Protein AF-S3XG34-F1 (afdb_monomer_lite)

Structure (mmCIF, N/CA/C/O backbone):
data_AF-S3XG34-F1
#
_entry.id   AF-S3XG34-F1
#
loop_
_atom_site.group_PDB
_atom_site.id
_atom_site.type_symbol
_atom_site.label_atom_id
_atom_site.label_alt_id
_atom_site.label_comp_id
_atom_site.label_asym_id
_atom_site.label_entity_id
_atom_site.label_seq_id
_atom_site.pdbx_PDB_ins_code
_atom_site.Cartn_x
_atom_site.Cartn_y
_atom_site.Cartn_z
_atom_site.occupancy
_atom_site.B_iso_or_equiv
_atom_site.auth_seq_id
_atom_site.auth_comp_id
_atom_site.auth_asym_id
_atom_site.auth_atom_id
_atom_site.pdbx_PDB_model_num
ATOM 1 N N . MET A 1 1 ? -11.529 33.511 74.783 1.00 49.00 1 MET A N 1
ATOM 2 C CA . MET A 1 1 ? -11.690 34.023 73.405 1.00 49.00 1 MET A CA 1
ATOM 3 C C . MET A 1 1 ? -10.309 34.341 72.870 1.00 49.00 1 MET A C 1
ATOM 5 O O . MET A 1 1 ? -9.713 35.307 73.322 1.00 49.00 1 MET A O 1
ATOM 9 N N . SER A 1 2 ? -9.767 33.492 72.000 1.00 54.66 2 SER A N 1
ATOM 10 C CA . SER A 1 2 ? -8.516 33.803 71.301 1.00 54.66 2 SER A CA 1
ATOM 11 C C . SER A 1 2 ? -8.801 34.869 70.235 1.00 54.66 2 SER A C 1
ATOM 13 O O . SER A 1 2 ? -9.833 34.751 69.565 1.00 54.66 2 SER A O 1
ATOM 15 N N . PRO A 1 3 ? -7.962 35.907 70.084 1.00 63.88 3 PRO A N 1
ATOM 16 C CA . PRO A 1 3 ? -8.138 36.893 69.022 1.00 63.88 3 PRO A CA 1
ATOM 17 C C . PRO A 1 3 ? -8.001 36.199 67.660 1.00 63.88 3 PRO A C 1
ATOM 19 O O . PRO A 1 3 ? -7.053 35.448 67.441 1.00 63.88 3 PRO A O 1
ATOM 22 N N . VAL A 1 4 ? -8.987 36.393 66.779 1.00 67.69 4 VAL A N 1
ATOM 23 C CA . VAL A 1 4 ? -8.929 35.910 65.392 1.00 67.69 4 VAL A CA 1
ATOM 24 C C . VAL A 1 4 ? -8.199 36.981 64.594 1.00 67.69 4 VAL A C 1
ATOM 26 O O . VAL A 1 4 ? -8.682 38.109 64.518 1.00 67.69 4 VAL A O 1
ATOM 29 N N . ASP A 1 5 ? -7.025 36.646 64.071 1.00 74.62 5 ASP A N 1
ATOM 30 C CA . ASP A 1 5 ? -6.219 37.553 63.258 1.00 74.62 5 ASP A CA 1
ATOM 31 C C . ASP A 1 5 ? -6.535 37.288 61.782 1.00 74.62 5 ASP A C 1
ATOM 33 O O . ASP A 1 5 ? -6.500 36.139 61.344 1.00 74.62 5 ASP A O 1
ATOM 37 N N . PHE A 1 6 ? -6.911 38.327 61.039 1.00 80.44 6 PHE A N 1
ATOM 38 C CA . PHE A 1 6 ? -7.358 38.213 59.647 1.00 80.44 6 PHE A CA 1
ATOM 39 C C . PHE A 1 6 ? -6.277 38.729 58.700 1.00 80.44 6 PHE A C 1
ATOM 41 O O . PHE A 1 6 ? -5.655 39.766 58.953 1.00 80.44 6 PHE A O 1
ATOM 48 N N . ARG A 1 7 ? -6.082 38.068 57.558 1.00 79.06 7 ARG A N 1
ATOM 49 C CA . ARG A 1 7 ? -5.117 38.508 56.549 1.00 79.06 7 ARG A CA 1
ATOM 50 C C . ARG A 1 7 ? -5.541 39.846 55.934 1.00 79.06 7 ARG A C 1
ATOM 52 O O . ARG A 1 7 ? -6.660 40.003 55.448 1.00 79.06 7 ARG A O 1
ATOM 59 N N . VAL A 1 8 ? -4.616 40.809 55.902 1.00 75.69 8 VAL A N 1
ATOM 60 C CA . VAL A 1 8 ? -4.830 42.137 55.302 1.00 75.69 8 VAL A CA 1
ATOM 61 C C . VAL A 1 8 ? -4.353 42.148 53.845 1.00 75.69 8 VAL A C 1
ATOM 63 O O . VAL A 1 8 ? -3.190 41.871 53.548 1.00 75.69 8 VAL A O 1
ATOM 66 N N . VAL A 1 9 ? -5.247 42.499 52.926 1.00 76.31 9 VAL A N 1
ATOM 67 C CA . VAL A 1 9 ? -4.990 42.747 51.499 1.00 76.31 9 VAL A CA 1
ATOM 68 C C . VAL A 1 9 ? -4.977 44.264 51.243 1.00 76.31 9 VAL A C 1
ATOM 70 O O . VAL A 1 9 ? -5.421 45.043 52.081 1.00 76.31 9 VAL A O 1
ATOM 73 N N . ARG A 1 10 ? -4.468 44.730 50.087 1.00 68.56 10 ARG A N 1
ATOM 74 C CA . ARG A 1 10 ? -4.150 46.153 49.777 1.00 68.56 10 ARG A CA 1
ATOM 75 C C . ARG A 1 10 ? -5.235 47.211 50.090 1.00 68.56 10 ARG A C 1
ATOM 77 O O . ARG A 1 10 ? -4.914 48.397 50.063 1.00 68.56 10 ARG A O 1
ATOM 84 N N . ARG A 1 11 ? -6.490 46.826 50.358 1.00 65.06 11 ARG A N 1
ATOM 85 C CA . ARG A 1 11 ? -7.595 47.714 50.769 1.00 65.06 11 ARG A CA 1
ATOM 86 C C . ARG A 1 11 ? -8.511 47.131 51.870 1.00 65.06 11 ARG A C 1
ATOM 88 O O . ARG A 1 11 ? -9.688 47.467 51.897 1.00 65.06 11 ARG A O 1
ATOM 95 N N . GLY A 1 12 ? -8.005 46.283 52.770 1.00 76.62 12 GLY A N 1
ATOM 96 C CA . GLY A 1 12 ? -8.775 45.774 53.922 1.00 76.62 12 GLY A CA 1
ATOM 97 C C . GLY A 1 12 ? -8.529 44.296 54.231 1.00 76.62 12 GLY A C 1
ATOM 98 O O . GLY A 1 12 ? -7.608 43.699 53.684 1.00 76.62 12 GLY A O 1
ATOM 99 N N . TYR A 1 13 ? -9.338 43.709 55.114 1.00 78.38 13 TYR A N 1
ATOM 100 C CA . TYR A 1 13 ? -9.295 42.275 55.432 1.00 78.38 13 TYR A CA 1
ATOM 101 C C . TYR A 1 13 ? -9.821 41.416 54.274 1.00 78.38 13 TYR A C 1
ATOM 103 O O . TYR A 1 13 ? -10.679 41.870 53.517 1.00 78.38 13 TYR A O 1
ATOM 111 N N . ASP A 1 14 ? -9.309 40.191 54.140 1.00 82.06 14 ASP A N 1
ATOM 112 C CA . ASP A 1 14 ? -9.766 39.210 53.148 1.00 82.06 14 ASP A CA 1
ATOM 113 C C . ASP A 1 14 ? -11.250 38.835 53.386 1.00 82.06 14 ASP A C 1
ATOM 115 O O . ASP A 1 14 ? -11.571 38.228 54.415 1.00 82.06 14 ASP A O 1
ATOM 119 N N . PRO A 1 15 ? -12.176 39.185 52.468 1.00 79.62 15 PRO A N 1
ATOM 120 C CA . PRO A 1 15 ? -13.604 38.925 52.642 1.00 79.62 15 PRO A CA 1
ATOM 121 C C . PRO A 1 15 ? -13.943 37.440 52.802 1.00 79.62 15 PRO A C 1
ATOM 123 O O . PRO A 1 15 ? -14.866 37.109 53.545 1.00 79.62 15 PRO A O 1
ATOM 126 N N . ASP A 1 16 ? -13.199 36.536 52.158 1.00 81.44 16 ASP A N 1
ATOM 127 C CA . ASP A 1 16 ? -13.471 35.098 52.235 1.00 81.44 16 ASP A CA 1
ATOM 128 C C . ASP A 1 16 ? -13.072 34.526 53.599 1.00 81.44 16 ASP A C 1
ATOM 130 O O . ASP A 1 16 ? -13.729 33.627 54.128 1.00 81.44 16 ASP A O 1
ATOM 134 N N . GLU A 1 17 ? -12.008 35.056 54.202 1.00 81.31 17 GLU A N 1
ATOM 135 C CA . GLU A 1 17 ? -11.576 34.677 55.548 1.00 81.31 17 GLU A CA 1
ATOM 136 C C . GLU A 1 17 ? -12.538 35.200 56.621 1.00 81.31 17 GLU A C 1
ATOM 138 O O . GLU A 1 17 ? -12.911 34.460 57.535 1.00 81.31 17 GLU A O 1
ATOM 143 N N . VAL A 1 18 ? -13.015 36.437 56.462 1.00 83.81 18 VAL A N 1
ATOM 144 C CA . VAL A 1 18 ? -14.025 37.032 57.345 1.00 83.81 18 VAL A CA 1
ATOM 145 C C . VAL A 1 18 ? -15.353 36.278 57.241 1.00 83.81 18 VAL A C 1
ATOM 147 O O . VAL A 1 18 ? -15.922 35.917 58.270 1.00 83.81 18 VAL A O 1
ATOM 150 N N . ASN A 1 19 ? -15.819 35.952 56.032 1.00 84.81 19 ASN A N 1
ATOM 151 C CA . ASN A 1 19 ? -17.054 35.186 55.832 1.00 84.81 19 ASN A CA 1
ATOM 152 C C . ASN A 1 19 ? -16.966 33.778 56.437 1.00 84.81 19 ASN A C 1
ATOM 154 O O . ASN A 1 19 ? -17.913 33.332 57.084 1.00 84.81 19 ASN A O 1
ATOM 158 N N . ARG A 1 20 ? -15.821 33.093 56.298 1.00 84.12 20 ARG A N 1
ATOM 159 C CA . ARG A 1 20 ? -15.586 31.799 56.964 1.00 84.12 20 ARG A CA 1
ATOM 160 C C . ARG A 1 20 ? -15.620 31.924 58.487 1.00 84.12 20 ARG A C 1
ATOM 162 O O . ARG A 1 20 ? -16.214 31.075 59.146 1.00 84.12 20 ARG A O 1
ATOM 169 N N . ALA A 1 21 ? -15.025 32.973 59.053 1.00 84.25 21 ALA A N 1
ATOM 170 C CA . ALA A 1 21 ? -15.042 33.196 60.497 1.00 84.25 21 ALA A CA 1
ATOM 171 C C . ALA A 1 21 ? -16.438 33.563 61.027 1.00 84.25 21 ALA A C 1
ATOM 173 O O . ALA A 1 21 ? -16.803 33.114 62.114 1.00 84.25 21 ALA A O 1
ATOM 174 N N . ILE A 1 22 ? -17.224 34.334 60.267 1.00 86.25 22 ILE A N 1
ATOM 175 C CA . ILE A 1 22 ? -18.628 34.636 60.582 1.00 86.25 22 ILE A CA 1
ATOM 176 C C . ILE A 1 22 ? -19.454 33.349 60.550 1.00 86.25 22 ILE A C 1
ATOM 178 O O . ILE A 1 22 ? -20.075 33.022 61.555 1.00 86.25 22 ILE A O 1
ATOM 182 N N . ALA A 1 23 ? -19.364 32.553 59.480 1.00 86.25 23 ALA A N 1
ATOM 183 C CA . ALA A 1 23 ? -20.063 31.270 59.385 1.00 86.25 23 ALA A CA 1
ATOM 184 C C . ALA A 1 23 ? -19.680 30.318 60.533 1.00 86.25 23 ALA A C 1
ATOM 186 O O . ALA A 1 23 ? -20.539 29.689 61.144 1.00 86.25 23 ALA A O 1
ATOM 187 N N . GLN A 1 24 ? -18.396 30.267 60.903 1.00 87.75 24 GLN A N 1
ATOM 188 C CA . GLN A 1 24 ? -17.933 29.473 62.041 1.00 87.75 24 GLN A CA 1
ATOM 189 C C . GLN A 1 24 ? -18.487 29.983 63.383 1.00 87.75 24 GLN A C 1
ATOM 191 O O . GLN A 1 24 ? -18.796 29.182 64.268 1.00 87.75 24 GLN A O 1
ATOM 196 N N . ARG A 1 25 ? -18.593 31.305 63.572 1.00 87.50 25 ARG A N 1
ATOM 197 C CA . ARG A 1 25 ? -19.193 31.918 64.769 1.00 87.50 25 ARG A CA 1
ATOM 198 C C . ARG A 1 25 ? -20.699 31.667 64.829 1.00 87.50 25 ARG A C 1
ATOM 200 O O . ARG A 1 25 ? -21.196 31.362 65.911 1.00 87.50 25 ARG A O 1
ATOM 207 N N . ASP A 1 26 ? -21.387 31.734 63.697 1.00 89.31 26 ASP A N 1
ATOM 208 C CA . ASP A 1 26 ? -22.818 31.456 63.585 1.00 89.31 26 ASP A CA 1
ATOM 209 C C . ASP A 1 26 ? -23.119 29.982 63.878 1.00 89.31 26 ASP A C 1
ATOM 211 O O . ASP A 1 26 ? -24.009 29.688 64.678 1.00 89.31 26 ASP A O 1
ATOM 215 N N . ASP A 1 27 ? -22.306 29.056 63.361 1.00 89.31 27 ASP A N 1
ATOM 216 C CA . ASP A 1 27 ? -22.380 27.631 63.700 1.00 89.31 27 ASP A CA 1
ATOM 217 C C . ASP A 1 27 ? -22.124 27.381 65.194 1.00 89.31 27 ASP A C 1
ATOM 219 O O . ASP A 1 27 ? -22.813 26.577 65.827 1.00 89.31 27 ASP A O 1
ATOM 223 N N . GLN A 1 28 ? -21.147 28.072 65.792 1.00 88.88 28 GLN A N 1
ATOM 224 C CA . GLN A 1 28 ? -20.886 27.988 67.234 1.00 88.88 28 GLN A CA 1
ATOM 225 C C . GLN A 1 28 ? -22.062 28.523 68.058 1.00 88.88 28 GLN A C 1
ATOM 227 O O . GLN A 1 28 ? -22.433 27.908 69.059 1.00 88.88 28 GLN A O 1
ATOM 232 N N . LEU A 1 29 ? -22.678 29.629 67.633 1.00 90.88 29 LEU A N 1
ATOM 233 C CA . LEU A 1 29 ? -23.846 30.208 68.291 1.00 90.88 29 LEU A CA 1
ATOM 234 C C . LEU A 1 29 ? -25.074 29.297 68.160 1.00 90.88 29 LEU A C 1
ATOM 236 O O . LEU A 1 29 ? -25.811 29.126 69.131 1.00 90.88 29 LEU A O 1
ATOM 240 N N . ALA A 1 30 ? -25.287 28.688 66.992 1.00 90.88 30 ALA A N 1
ATOM 241 C CA . ALA A 1 30 ? -26.363 27.729 66.765 1.00 90.88 30 ALA A CA 1
ATOM 242 C C . ALA A 1 30 ? -26.202 26.484 67.652 1.00 90.88 30 ALA A C 1
ATOM 244 O O . ALA A 1 30 ? -27.165 26.058 68.292 1.00 90.88 30 ALA A O 1
ATOM 245 N N . ARG A 1 31 ? -24.976 25.953 67.768 1.00 90.38 31 ARG A N 1
ATOM 246 C CA . ARG A 1 31 ? -24.662 24.833 68.672 1.00 90.38 31 ARG A CA 1
ATOM 247 C C . ARG A 1 31 ? -24.899 25.194 70.138 1.00 90.38 31 ARG A C 1
ATOM 249 O O . ARG A 1 31 ? -25.577 24.442 70.827 1.00 90.38 31 ARG A O 1
ATOM 256 N N . ALA A 1 32 ? -24.426 26.357 70.587 1.00 90.38 32 ALA A N 1
ATOM 257 C CA . ALA A 1 32 ? -24.630 26.814 71.963 1.00 90.38 32 ALA A CA 1
ATOM 258 C C . ALA A 1 32 ? -26.119 27.023 72.298 1.00 90.38 32 ALA A C 1
ATOM 260 O O . ALA A 1 32 ? -26.565 26.685 73.391 1.00 90.38 32 ALA A O 1
ATOM 261 N N . LYS A 1 33 ? -26.916 27.534 71.348 1.00 91.81 33 LYS A N 1
ATOM 262 C CA . LYS A 1 33 ? -28.374 27.665 71.513 1.00 91.81 33 LYS A CA 1
ATOM 263 C C . LYS A 1 33 ? -29.073 26.307 71.601 1.00 91.81 33 LYS A C 1
ATOM 265 O O . LYS A 1 33 ? -29.958 26.147 72.435 1.00 91.81 33 LYS A O 1
ATOM 270 N N . ALA A 1 34 ? -28.679 25.342 70.770 1.00 90.81 34 ALA A N 1
ATOM 271 C CA . ALA A 1 34 ? -29.234 23.990 70.811 1.00 90.81 34 ALA A CA 1
ATOM 272 C C . ALA A 1 34 ? -28.878 23.259 72.117 1.00 90.81 34 ALA A C 1
ATOM 274 O O . ALA A 1 34 ? -29.708 22.543 72.670 1.00 90.81 34 ALA A O 1
ATOM 275 N N . GLU A 1 35 ? -27.665 23.463 72.632 1.00 91.81 35 GLU A N 1
ATOM 276 C CA . GLU A 1 35 ? -27.230 22.921 73.921 1.00 91.81 35 GLU A CA 1
ATOM 277 C C . GLU A 1 35 ? -28.001 23.547 75.090 1.00 91.81 35 GLU A C 1
ATOM 279 O O . GLU A 1 35 ? -28.493 22.825 75.953 1.00 91.81 35 GLU A O 1
ATOM 284 N N . LEU A 1 36 ? -28.205 24.869 75.075 1.00 90.56 36 LEU A N 1
ATOM 285 C CA . LEU A 1 36 ? -29.008 25.548 76.092 1.00 90.56 36 LEU A CA 1
ATOM 286 C C . LEU A 1 36 ? -30.465 25.063 76.095 1.00 90.56 36 LEU A C 1
ATOM 288 O O . LEU A 1 36 ? -31.023 24.845 77.166 1.00 90.56 36 LEU A O 1
ATOM 292 N N . ALA A 1 37 ? -31.068 24.864 74.918 1.00 91.31 37 ALA A N 1
ATOM 293 C CA . ALA A 1 37 ? -32.426 24.331 74.808 1.00 91.31 37 ALA A CA 1
ATOM 294 C C . ALA A 1 37 ? -32.537 22.933 75.438 1.00 91.31 37 ALA A C 1
ATOM 296 O O . ALA A 1 37 ? -33.439 22.698 76.235 1.00 91.31 37 ALA A O 1
ATOM 297 N N . ARG A 1 38 ? -31.565 22.047 75.173 1.00 92.56 38 ARG A N 1
ATOM 298 C CA . ARG A 1 38 ? -31.514 20.717 75.803 1.00 92.56 38 ARG A CA 1
ATOM 299 C C . ARG A 1 38 ? -31.402 20.792 77.322 1.00 92.56 38 ARG A C 1
ATOM 301 O O . ARG A 1 38 ? -32.145 20.111 78.011 1.00 92.56 38 ARG A O 1
ATOM 308 N N . ILE A 1 39 ? -30.519 21.645 77.843 1.00 92.25 39 ILE A N 1
ATOM 309 C CA . ILE A 1 39 ? -30.344 21.803 79.295 1.00 92.25 39 ILE A CA 1
ATOM 310 C C . ILE A 1 39 ? -31.641 22.289 79.959 1.00 92.25 39 ILE A C 1
ATOM 312 O O . ILE A 1 39 ? -31.972 21.845 81.056 1.00 92.25 39 ILE A O 1
ATOM 316 N N . VAL A 1 40 ? -32.379 23.193 79.309 1.00 92.38 40 VAL A N 1
ATOM 317 C CA . VAL A 1 40 ? -33.667 23.686 79.820 1.00 92.38 40 VAL A CA 1
ATOM 318 C C . VAL A 1 40 ? -34.726 22.581 79.819 1.00 92.38 40 VAL A C 1
ATOM 320 O O . VAL A 1 40 ? -35.434 22.439 80.816 1.00 92.38 40 VAL A O 1
ATOM 323 N N . ASP A 1 41 ? -34.804 21.777 78.758 1.00 90.19 41 ASP A N 1
ATOM 324 C CA . ASP A 1 41 ? -35.737 20.646 78.684 1.00 90.19 41 ASP A CA 1
ATOM 325 C C . ASP A 1 41 ? -35.409 19.571 79.739 1.00 90.19 41 ASP A C 1
ATOM 327 O O . ASP A 1 41 ? -36.300 19.095 80.445 1.00 90.19 41 ASP A O 1
ATOM 331 N N . ASP A 1 42 ? -34.129 19.248 79.933 1.00 88.75 42 ASP A N 1
ATOM 332 C CA . ASP A 1 42 ? -33.675 18.298 80.957 1.00 88.75 42 ASP A CA 1
ATOM 333 C C . ASP A 1 42 ? -33.958 18.810 82.385 1.00 88.75 42 ASP A C 1
ATOM 335 O O . ASP A 1 42 ? -34.377 18.052 83.269 1.00 88.75 42 ASP A O 1
ATOM 339 N N . ALA A 1 43 ? -33.787 20.115 82.624 1.00 88.25 43 ALA A N 1
ATOM 340 C CA . ALA A 1 43 ? -34.133 20.749 83.896 1.00 88.25 43 ALA A CA 1
ATOM 341 C C . ALA A 1 43 ? -35.651 20.727 84.161 1.00 88.25 43 ALA A C 1
ATOM 343 O O . ALA A 1 43 ? -36.081 20.469 85.287 1.00 88.25 43 ALA A O 1
ATOM 344 N N . ALA A 1 44 ? -36.474 20.951 83.132 1.00 88.56 44 ALA A N 1
ATOM 345 C CA . ALA A 1 44 ? -37.928 20.862 83.247 1.00 88.56 44 ALA A CA 1
ATOM 346 C C . ALA A 1 44 ? -38.385 19.425 83.553 1.00 88.56 44 ALA A C 1
ATOM 348 O O . ALA A 1 44 ? -39.209 19.217 84.448 1.00 88.56 44 ALA A O 1
ATOM 349 N N . ASN A 1 45 ? -37.802 18.433 82.874 1.00 89.06 45 ASN A N 1
ATOM 350 C CA . ASN A 1 45 ? -38.109 17.017 83.087 1.00 89.06 45 ASN A CA 1
ATOM 351 C C . ASN A 1 45 ? -37.725 16.557 84.500 1.00 89.06 45 ASN A C 1
ATOM 353 O O . ASN A 1 45 ? -38.551 15.987 85.214 1.00 89.06 45 ASN A O 1
ATOM 357 N N . SER A 1 46 ? -36.508 16.874 84.950 1.00 86.06 46 SER A N 1
ATOM 358 C CA . SER A 1 46 ? -36.042 16.516 86.299 1.00 86.06 46 SER A CA 1
ATOM 359 C C . SER A 1 46 ? -36.849 17.200 87.411 1.00 86.06 46 SER A C 1
ATOM 361 O O . SER A 1 46 ? -37.133 16.578 88.437 1.00 86.06 46 SER A O 1
ATOM 363 N N . SER A 1 47 ? -37.300 18.444 87.206 1.00 87.25 47 SER A N 1
ATOM 364 C CA . SER A 1 47 ? -38.219 19.107 88.140 1.00 87.25 47 SER A CA 1
ATOM 365 C C . SER A 1 47 ? -39.596 18.433 88.188 1.00 87.25 47 SER A C 1
ATOM 367 O O . SER A 1 47 ? -40.195 18.358 89.263 1.00 87.25 47 SER A O 1
ATOM 369 N N . GLY A 1 48 ? -40.103 17.946 87.050 1.00 87.19 48 GLY A N 1
ATOM 370 C CA . GLY A 1 48 ? -41.352 17.183 86.984 1.00 87.19 48 GLY A CA 1
ATOM 371 C C . GLY A 1 48 ? -41.266 15.862 87.752 1.00 87.19 48 GLY A C 1
ATOM 372 O O . GLY A 1 48 ? -42.155 15.549 88.546 1.00 87.19 48 GLY A O 1
ATOM 373 N N . GLU A 1 49 ? -40.159 15.131 87.594 1.00 86.56 49 GLU A N 1
ATOM 374 C CA . GLU A 1 49 ? -39.893 13.900 88.348 1.00 86.56 49 GLU A CA 1
ATOM 375 C C . GLU A 1 49 ? -39.795 14.144 89.860 1.00 86.56 49 GLU A C 1
ATOM 377 O O . GLU A 1 49 ? -40.302 13.338 90.645 1.00 86.56 49 GLU A O 1
ATOM 382 N N . GLY A 1 50 ? -39.176 15.253 90.282 1.00 85.19 50 GLY A N 1
ATOM 383 C CA . GLY A 1 50 ? -39.104 15.649 91.693 1.00 85.19 50 GLY A CA 1
ATOM 384 C C . GLY A 1 50 ? -40.491 15.844 92.308 1.00 85.19 50 GLY A C 1
ATOM 385 O O . GLY A 1 50 ? -40.825 15.205 93.304 1.00 85.19 50 GLY A O 1
ATOM 386 N N . ALA A 1 51 ? -41.349 16.624 91.645 1.00 86.19 51 ALA A N 1
ATOM 387 C CA . ALA A 1 51 ? -42.718 16.861 92.105 1.00 86.19 51 ALA A CA 1
ATOM 388 C C . ALA A 1 51 ? -43.571 15.577 92.152 1.00 86.19 51 ALA A C 1
ATOM 390 O O . ALA A 1 51 ? -44.479 15.453 92.979 1.00 86.19 51 ALA A O 1
ATOM 391 N N . GLN A 1 52 ? -43.304 14.614 91.267 1.00 87.00 52 GLN A N 1
ATOM 392 C CA . GLN A 1 52 ? -43.999 13.328 91.260 1.00 87.00 52 GLN A CA 1
ATOM 393 C C . GLN A 1 52 ? -43.558 12.431 92.425 1.00 87.00 52 GLN A C 1
ATOM 395 O O . GLN A 1 52 ? -44.409 11.809 93.065 1.00 87.00 52 GLN A O 1
ATOM 400 N N . LYS A 1 53 ? -42.258 12.408 92.746 1.00 86.81 53 LYS A N 1
ATOM 401 C CA . LYS A 1 53 ? -41.720 11.685 93.910 1.00 86.81 53 LYS A CA 1
ATOM 402 C C . LYS A 1 53 ? -42.244 12.260 95.226 1.00 86.81 53 LYS A C 1
ATOM 404 O O . LYS A 1 53 ? -42.655 11.492 96.090 1.00 86.81 53 LYS A O 1
ATOM 409 N N . ASP A 1 54 ? -42.337 13.583 95.350 1.00 88.00 54 ASP A N 1
ATOM 410 C CA . ASP A 1 54 ? -42.878 14.225 96.557 1.00 88.00 54 ASP A CA 1
ATOM 411 C C . ASP A 1 54 ? -44.347 13.852 96.809 1.00 88.00 54 ASP A C 1
ATOM 413 O O . ASP A 1 54 ? -44.741 13.570 97.942 1.00 88.00 54 ASP A O 1
ATOM 417 N N . LYS A 1 55 ? -45.162 13.761 95.747 1.00 87.75 55 LYS A N 1
ATOM 418 C CA . LYS A 1 55 ? -46.547 13.268 95.854 1.00 87.75 55 LYS A CA 1
ATOM 419 C C . LYS A 1 55 ? -46.616 11.809 96.306 1.00 87.75 55 LYS A C 1
ATOM 421 O O . LYS A 1 55 ? -47.470 11.478 97.122 1.00 87.75 55 LYS A O 1
ATOM 426 N N . GLN A 1 56 ? -45.733 10.949 95.794 1.00 87.75 56 GLN A N 1
ATOM 427 C CA . GLN A 1 56 ? -45.672 9.544 96.214 1.00 87.75 56 GLN A CA 1
ATOM 428 C C . GLN A 1 56 ? -45.277 9.410 97.687 1.00 87.75 56 GLN A C 1
ATOM 430 O O . GLN A 1 56 ? -45.856 8.593 98.396 1.00 87.75 56 GLN A O 1
ATOM 435 N N . ILE A 1 57 ? -44.335 10.228 98.164 1.00 89.12 57 ILE A N 1
ATOM 436 C CA . ILE A 1 57 ? -43.940 10.244 99.577 1.00 89.12 57 ILE A CA 1
ATOM 437 C C . ILE A 1 57 ? -45.128 10.650 100.457 1.00 89.12 57 ILE A C 1
ATOM 439 O O . ILE A 1 57 ? -45.405 9.968 101.440 1.00 89.12 57 ILE A O 1
ATOM 443 N N . ALA A 1 58 ? -45.868 11.698 100.087 1.00 89.81 58 ALA A N 1
ATOM 444 C CA . ALA A 1 58 ? -47.043 12.134 100.843 1.00 89.81 58 ALA A CA 1
ATOM 445 C C . ALA A 1 58 ? -48.150 11.059 100.905 1.00 89.81 58 ALA A C 1
ATOM 447 O O . ALA A 1 58 ? -48.730 10.840 101.967 1.00 89.81 58 ALA A O 1
ATOM 448 N N . ASP A 1 59 ? -48.414 10.358 99.796 1.00 87.94 59 ASP A N 1
ATOM 449 C CA . ASP A 1 59 ? -49.391 9.259 99.748 1.00 87.94 59 ASP A CA 1
ATOM 450 C C . ASP A 1 59 ? -48.961 8.062 100.613 1.00 87.94 59 ASP A C 1
ATOM 452 O O . ASP A 1 59 ? -49.751 7.516 101.385 1.00 87.94 59 ASP A O 1
ATOM 456 N N . LEU A 1 60 ? -47.678 7.689 100.548 1.00 88.19 60 LEU A N 1
ATOM 457 C CA . LEU A 1 60 ? -47.122 6.617 101.374 1.00 88.19 60 LEU A CA 1
ATOM 458 C C . LEU A 1 60 ? -47.162 6.959 102.866 1.00 88.19 60 LEU A C 1
ATOM 460 O O . LEU A 1 60 ? -47.483 6.084 103.666 1.00 88.19 60 LEU A O 1
ATOM 464 N N . MET A 1 61 ? -46.890 8.210 103.247 1.00 88.25 61 MET A N 1
ATOM 465 C CA . MET A 1 61 ? -47.004 8.651 104.642 1.00 88.25 61 MET A CA 1
ATOM 466 C C . MET A 1 61 ? -48.452 8.566 105.137 1.00 88.25 61 MET A C 1
ATOM 468 O O . MET A 1 61 ? -48.689 7.993 106.195 1.00 88.25 61 MET A O 1
ATOM 472 N N . GLY A 1 62 ? -49.432 9.009 104.339 1.00 88.56 62 GLY A N 1
ATOM 473 C CA . GLY A 1 62 ? -50.849 8.869 104.698 1.00 88.56 62 GLY A CA 1
ATOM 474 C C . GLY A 1 62 ? -51.300 7.409 104.835 1.00 88.56 62 GLY A C 1
ATOM 475 O O . GLY A 1 62 ? -52.109 7.079 105.701 1.00 88.56 62 GLY A O 1
ATOM 476 N N . ARG A 1 63 ? -50.750 6.503 104.017 1.00 86.19 63 ARG A N 1
ATOM 477 C CA . ARG A 1 63 ? -50.977 5.055 104.152 1.00 86.19 63 ARG A CA 1
ATOM 478 C C . ARG A 1 63 ? -50.351 4.472 105.412 1.00 86.19 63 ARG A C 1
ATOM 480 O O . ARG A 1 63 ? -50.964 3.595 106.012 1.00 86.19 63 ARG A O 1
ATOM 487 N N . ILE A 1 64 ? -49.164 4.931 105.803 1.00 87.06 64 ILE A N 1
ATOM 488 C CA . ILE A 1 64 ? -48.518 4.503 107.049 1.00 87.06 64 ILE A CA 1
ATOM 489 C C . ILE A 1 64 ? -49.371 4.925 108.245 1.00 87.06 64 ILE A C 1
ATOM 491 O O . ILE A 1 64 ? -49.686 4.066 109.061 1.00 87.06 64 ILE A O 1
ATOM 495 N N . ASP A 1 65 ? -49.839 6.173 108.292 1.00 86.12 65 ASP A N 1
ATOM 496 C CA . ASP A 1 65 ? -50.693 6.655 109.386 1.00 86.12 65 ASP A CA 1
ATOM 497 C C . ASP A 1 65 ? -51.990 5.827 109.503 1.00 86.12 65 ASP A C 1
ATOM 499 O O . ASP A 1 65 ? -52.351 5.371 110.589 1.00 86.12 65 ASP A O 1
ATOM 503 N N . MET A 1 66 ? -52.652 5.530 108.374 1.00 82.69 66 MET A N 1
ATOM 504 C CA . MET A 1 66 ? -53.836 4.654 108.354 1.00 82.69 66 MET A CA 1
ATOM 505 C C . MET A 1 66 ? -53.526 3.215 108.802 1.00 82.69 66 MET A C 1
ATOM 507 O O . MET A 1 66 ? -54.330 2.573 109.484 1.00 82.69 66 MET A O 1
ATOM 511 N N . LEU A 1 67 ? -52.369 2.672 108.416 1.00 83.94 67 LEU A N 1
ATOM 512 C CA . LEU A 1 67 ? -51.951 1.330 108.827 1.00 83.94 67 LEU A CA 1
ATOM 513 C C . LEU A 1 67 ? -51.604 1.269 110.318 1.00 83.94 67 LEU A C 1
ATOM 515 O O . LEU A 1 67 ? -51.887 0.265 110.969 1.00 83.94 67 LEU A O 1
ATOM 519 N N . GLU A 1 68 ? -51.023 2.328 110.874 1.00 81.62 68 GLU A N 1
ATOM 520 C CA . GLU A 1 68 ? -50.742 2.425 112.305 1.00 81.62 68 GLU A CA 1
ATOM 521 C C . GLU A 1 68 ? -52.033 2.524 113.131 1.00 81.62 68 GLU A C 1
ATOM 523 O O . GLU A 1 68 ? -52.144 1.851 114.161 1.00 81.62 68 GLU A O 1
ATOM 528 N N . GLU A 1 69 ? -53.037 3.267 112.654 1.00 81.12 69 GLU A N 1
ATOM 529 C CA . GLU A 1 69 ? -54.357 3.361 113.292 1.00 81.12 69 GLU A CA 1
ATOM 530 C C . GLU A 1 69 ? -55.094 2.011 113.271 1.00 81.12 69 GLU A C 1
ATOM 532 O O . GLU A 1 69 ? -55.516 1.507 114.315 1.00 81.12 69 GLU A O 1
ATOM 537 N N . THR A 1 70 ? -55.136 1.343 112.117 1.00 78.62 70 THR A N 1
ATOM 538 C CA . THR A 1 70 ? -55.760 0.012 111.993 1.00 78.62 70 THR A CA 1
ATOM 539 C C . THR A 1 70 ? -55.031 -1.071 112.801 1.00 78.62 70 THR A C 1
ATOM 541 O O . THR A 1 70 ? -55.670 -1.959 113.372 1.00 78.62 70 THR A O 1
ATOM 544 N N . LEU A 1 71 ? -53.700 -0.998 112.938 1.00 75.25 71 LEU A N 1
ATOM 545 C CA . LEU A 1 71 ? -52.936 -1.885 113.828 1.00 75.25 71 LEU A CA 1
ATOM 546 C C . LEU A 1 71 ? -53.206 -1.612 115.311 1.00 75.25 71 LEU A C 1
ATOM 548 O O . LEU A 1 71 ? -53.208 -2.552 116.113 1.00 75.25 71 LEU A O 1
ATOM 552 N N . ALA A 1 72 ? -53.421 -0.352 115.694 1.00 74.19 72 ALA A N 1
ATOM 553 C CA . ALA A 1 72 ? -53.791 0.005 117.059 1.00 74.19 72 ALA A CA 1
ATOM 554 C C . ALA A 1 72 ? -55.181 -0.544 117.423 1.00 74.19 72 ALA A C 1
ATOM 556 O O . ALA A 1 72 ? -55.354 -1.076 118.523 1.00 74.19 72 ALA A O 1
ATOM 557 N N . GLU A 1 73 ? -56.134 -0.499 116.489 1.00 70.50 73 GLU A N 1
ATOM 558 C CA . GLU A 1 73 ? -57.465 -1.100 116.641 1.00 70.50 73 GLU A CA 1
ATOM 559 C C . GLU A 1 73 ? -57.399 -2.634 116.718 1.00 70.50 73 GLU A C 1
ATOM 561 O O . GLU A 1 73 ? -57.955 -3.241 117.638 1.00 70.50 73 GLU A O 1
ATOM 566 N N . ALA A 1 74 ? -56.641 -3.275 115.821 1.00 66.12 74 ALA A N 1
ATOM 567 C CA . ALA A 1 74 ? -56.488 -4.731 115.797 1.00 66.12 74 ALA A CA 1
ATOM 568 C C . ALA A 1 74 ? -55.806 -5.290 117.061 1.00 66.12 74 ALA A C 1
ATOM 570 O O . ALA A 1 74 ? -56.122 -6.396 117.496 1.00 66.12 74 ALA A O 1
ATOM 571 N N . ARG A 1 75 ? -54.900 -4.530 117.696 1.00 63.12 75 ARG A N 1
ATOM 572 C CA . ARG A 1 75 ? -54.251 -4.924 118.963 1.00 63.12 75 ARG A CA 1
ATOM 573 C C . ARG A 1 75 ? -55.174 -4.848 120.183 1.00 63.12 75 ARG A C 1
ATOM 575 O O . ARG A 1 75 ? -54.902 -5.532 121.169 1.00 63.12 75 ARG A O 1
ATOM 582 N N . GLN A 1 76 ? -56.239 -4.043 120.146 1.00 59.31 76 GLN A N 1
ATOM 583 C CA . GLN A 1 76 ? -57.225 -3.964 121.237 1.00 59.31 76 GLN A CA 1
ATOM 584 C C . GLN A 1 76 ? -58.247 -5.112 121.195 1.00 59.31 76 GLN A C 1
ATOM 586 O O . GLN A 1 76 ? -58.847 -5.444 122.220 1.00 59.31 76 GLN A O 1
ATOM 591 N N . ALA A 1 77 ? -58.402 -5.776 120.048 1.00 56.88 77 ALA A N 1
ATOM 592 C CA . ALA A 1 77 ? -59.176 -7.003 119.933 1.00 56.88 77 ALA A CA 1
ATOM 593 C C . ALA A 1 77 ? -58.369 -8.197 120.483 1.00 56.88 77 ALA A C 1
ATOM 595 O O . ALA A 1 77 ? -57.443 -8.695 119.848 1.00 56.88 77 ALA A O 1
ATOM 596 N N . GLN A 1 78 ? -58.710 -8.680 121.684 1.00 50.88 78 GLN A N 1
ATOM 597 C CA . GLN A 1 78 ? -58.116 -9.911 122.221 1.00 50.88 78 GLN A CA 1
ATOM 598 C C . GLN A 1 78 ? -58.437 -11.105 121.301 1.00 50.88 78 GLN A C 1
ATOM 600 O O . GLN A 1 78 ? -59.619 -11.363 121.044 1.00 50.88 78 GLN A O 1
ATOM 605 N N . PRO A 1 79 ? -57.439 -11.881 120.836 1.00 51.62 79 PRO A N 1
ATOM 606 C CA . PRO A 1 79 ? -57.710 -13.038 120.000 1.00 51.62 79 PRO A CA 1
ATOM 607 C C . PRO A 1 79 ? -58.287 -14.166 120.864 1.00 51.62 79 PRO A C 1
ATOM 609 O O . PRO A 1 79 ? -57.633 -14.670 121.778 1.00 51.62 79 PRO A O 1
ATOM 612 N N . LYS A 1 80 ? -59.522 -14.589 120.570 1.00 54.69 80 LYS A N 1
ATOM 613 C CA . LYS A 1 80 ? -60.048 -15.872 121.057 1.00 54.69 80 LYS A CA 1
ATOM 614 C C . LYS A 1 80 ? -59.214 -16.996 120.441 1.00 54.69 80 LYS A C 1
ATOM 616 O O . LYS A 1 80 ? -58.951 -16.987 119.242 1.00 54.69 80 LYS A O 1
ATOM 621 N N . SER A 1 81 ? -58.782 -17.948 121.262 1.00 48.72 81 SER A N 1
ATOM 622 C CA . SER A 1 81 ? -58.001 -19.099 120.808 1.00 48.72 81 SER A CA 1
ATOM 623 C C . SER A 1 81 ? -58.865 -19.996 119.906 1.00 48.72 81 SER A C 1
ATOM 625 O O . SER A 1 81 ? -59.937 -20.408 120.353 1.00 48.72 81 SER A O 1
ATOM 627 N N . PRO A 1 82 ? -58.444 -20.286 118.663 1.00 62.44 82 PRO A N 1
ATOM 628 C CA . PRO A 1 82 ? -59.244 -21.069 117.723 1.00 62.44 82 PRO A CA 1
ATOM 629 C C . PRO A 1 82 ? -59.385 -22.533 118.173 1.00 62.44 82 PRO A C 1
ATOM 631 O O . PRO A 1 82 ? -58.461 -23.109 118.752 1.00 62.44 82 PRO A O 1
ATOM 634 N N . THR A 1 83 ? -60.548 -23.129 117.906 1.00 68.62 83 THR A N 1
ATOM 635 C CA . THR A 1 83 ? -60.891 -24.533 118.194 1.00 68.62 83 THR A CA 1
ATOM 636 C C . THR A 1 83 ? -60.633 -25.448 116.980 1.00 68.62 83 THR A C 1
ATOM 638 O O . THR A 1 83 ? -60.304 -24.976 115.896 1.00 68.62 83 THR A O 1
ATOM 641 N N . PHE A 1 84 ? -60.730 -26.777 117.136 1.00 67.06 84 PHE A N 1
ATOM 642 C CA . PHE A 1 84 ? -60.441 -27.740 116.051 1.00 67.06 84 PHE A CA 1
ATOM 643 C C . PHE A 1 84 ? -61.397 -27.626 114.845 1.00 67.06 84 PHE A C 1
ATOM 645 O O . PHE A 1 84 ? -60.961 -27.850 113.716 1.00 67.06 84 PHE A O 1
ATOM 652 N N . ASP A 1 85 ? -62.655 -27.227 115.058 1.00 74.38 85 ASP A N 1
ATOM 653 C CA . ASP A 1 85 ? -63.604 -26.948 113.969 1.00 74.38 85 ASP A CA 1
ATOM 654 C C . ASP A 1 85 ? -63.210 -25.678 113.191 1.00 74.38 85 ASP A C 1
ATOM 656 O O . ASP A 1 85 ? -63.275 -25.663 111.961 1.00 74.38 85 ASP A O 1
ATOM 660 N N . ASP A 1 86 ? -62.684 -24.654 113.880 1.00 68.50 86 ASP A N 1
ATOM 661 C CA . ASP A 1 86 ? -62.130 -23.447 113.244 1.00 68.50 86 ASP A CA 1
ATOM 662 C C . ASP A 1 86 ? -60.881 -23.777 112.412 1.00 68.50 86 ASP A C 1
ATOM 664 O O . ASP A 1 86 ? -60.639 -23.176 111.366 1.00 68.50 86 ASP A O 1
ATOM 668 N N . LEU A 1 87 ? -60.086 -24.760 112.851 1.00 76.56 87 LEU A N 1
ATOM 669 C CA . LEU A 1 87 ? -58.929 -25.244 112.101 1.00 76.56 87 LEU A CA 1
ATOM 670 C C . LEU A 1 87 ? -59.356 -25.985 110.825 1.00 76.56 87 LEU A C 1
ATOM 672 O O . LEU A 1 87 ? -58.753 -25.769 109.779 1.00 76.56 87 LEU A O 1
ATOM 676 N N . GLY A 1 88 ? -60.399 -26.820 110.886 1.00 83.81 88 GLY A N 1
ATOM 677 C CA . GLY A 1 88 ? -60.950 -27.512 109.715 1.00 83.81 88 GLY A CA 1
ATOM 678 C C . GLY A 1 88 ? -61.550 -26.553 108.683 1.00 83.81 88 GLY A C 1
ATOM 679 O O . GLY A 1 88 ? -61.250 -26.671 107.494 1.00 83.81 88 GLY A O 1
ATOM 680 N N . ALA A 1 89 ? -62.322 -25.560 109.138 1.00 82.12 89 ALA A N 1
ATOM 681 C CA . ALA A 1 89 ? -62.848 -24.491 108.288 1.00 82.12 89 ALA A CA 1
ATOM 682 C C . ALA A 1 89 ? -61.716 -23.687 107.628 1.00 82.12 89 ALA A C 1
ATOM 684 O O . ALA A 1 89 ? -61.737 -23.462 106.420 1.00 82.12 89 ALA A O 1
ATOM 685 N N . ARG A 1 90 ? -60.675 -23.350 108.397 1.00 83.31 90 ARG A N 1
ATOM 686 C CA . ARG A 1 90 ? -59.499 -22.637 107.892 1.00 83.31 90 ARG A CA 1
ATOM 687 C C . ARG A 1 90 ? -58.675 -23.463 106.904 1.00 83.31 90 ARG A C 1
ATOM 689 O O . ARG A 1 90 ? -58.148 -22.906 105.953 1.00 83.31 90 ARG A O 1
ATOM 696 N N . VAL A 1 91 ? -58.551 -24.779 107.088 1.00 85.69 91 VAL A N 1
ATOM 697 C CA . VAL A 1 91 ? -57.865 -25.660 106.121 1.00 85.69 91 VAL A CA 1
ATOM 698 C C . VAL A 1 91 ? -58.650 -25.758 104.812 1.00 85.69 91 VAL A C 1
ATOM 700 O O . VAL A 1 91 ? -58.039 -25.714 103.749 1.00 85.69 91 VAL A O 1
ATOM 703 N N . ALA A 1 92 ? -59.981 -25.851 104.867 1.00 86.38 92 ALA A N 1
ATOM 704 C CA . ALA A 1 92 ? -60.821 -25.834 103.668 1.00 86.38 92 ALA A CA 1
ATOM 705 C C . ALA A 1 92 ? -60.735 -24.489 102.926 1.00 86.38 92 ALA A C 1
ATOM 707 O O . ALA A 1 92 ? -60.621 -24.470 101.705 1.00 86.38 92 ALA A O 1
ATOM 708 N N . GLU A 1 93 ? -60.721 -23.374 103.659 1.00 88.69 93 GLU A N 1
ATOM 709 C CA . GLU A 1 93 ? -60.511 -22.033 103.106 1.00 88.69 93 GLU A CA 1
ATOM 710 C C . GLU A 1 93 ? -59.123 -21.891 102.464 1.00 88.69 93 GLU A C 1
ATOM 712 O O . GLU A 1 93 ? -59.026 -21.417 101.339 1.00 88.69 93 GLU A O 1
ATOM 717 N N . ILE A 1 94 ? -58.060 -22.378 103.118 1.00 90.62 94 ILE A N 1
ATOM 718 C CA . ILE A 1 94 ? -56.699 -22.389 102.557 1.00 90.62 94 ILE A CA 1
ATOM 719 C C . ILE A 1 94 ? -56.625 -23.253 101.295 1.00 90.62 94 ILE A C 1
ATOM 721 O O . ILE A 1 94 ? -55.941 -22.875 100.352 1.00 90.62 94 ILE A O 1
ATOM 725 N N . LEU A 1 95 ? -57.300 -24.406 101.260 1.00 90.75 95 LEU A N 1
ATOM 726 C CA . LEU A 1 95 ? -57.313 -25.277 100.082 1.00 90.75 95 LEU A CA 1
ATOM 727 C C . LEU A 1 95 ? -58.080 -24.657 98.912 1.00 90.75 95 LEU A C 1
ATOM 729 O O . LEU A 1 95 ? -57.613 -24.764 97.783 1.00 90.75 95 LEU A O 1
ATOM 733 N N . ASN A 1 96 ? -59.211 -23.997 99.171 1.00 92.50 96 ASN A N 1
ATOM 734 C CA . ASN A 1 96 ? -59.940 -23.264 98.137 1.00 92.50 96 ASN A CA 1
ATOM 735 C C . ASN A 1 96 ? -59.117 -22.074 97.635 1.00 92.50 96 ASN A C 1
ATOM 737 O O . ASN A 1 96 ? -58.914 -21.966 96.436 1.00 92.50 96 ASN A O 1
ATOM 741 N N . LEU A 1 97 ? -58.537 -21.272 98.535 1.00 94.25 97 LEU A N 1
ATOM 742 C CA . LEU A 1 97 ? -57.662 -20.155 98.170 1.00 94.25 97 LEU A CA 1
ATOM 743 C C . LEU A 1 97 ? -56.439 -20.627 97.372 1.00 94.25 97 LEU A C 1
ATOM 745 O O . LEU A 1 97 ? -56.048 -19.985 96.410 1.00 94.25 97 LEU A O 1
ATOM 749 N N . ALA A 1 98 ? -55.837 -21.757 97.747 1.00 94.06 98 ALA A N 1
ATOM 750 C CA . ALA A 1 98 ? -54.724 -22.338 97.003 1.00 94.06 98 ALA A CA 1
ATOM 751 C C . ALA A 1 98 ? -55.153 -22.888 95.633 1.00 94.06 98 ALA A C 1
ATOM 753 O O . ALA A 1 98 ? -54.340 -22.888 94.713 1.00 94.06 98 ALA A O 1
ATOM 754 N N . SER A 1 99 ? -56.393 -23.373 95.498 1.00 93.56 99 SER A N 1
ATOM 755 C CA . SER A 1 99 ? -56.953 -23.791 94.209 1.00 93.56 99 SER A CA 1
ATOM 756 C C . SER A 1 99 ? -57.227 -22.586 93.313 1.00 93.56 99 SER A C 1
ATOM 758 O O . SER A 1 99 ? -56.814 -22.607 92.160 1.00 93.56 99 SER A O 1
ATOM 760 N N . ASP A 1 100 ? -57.850 -21.539 93.856 1.00 94.19 100 ASP A N 1
ATOM 761 C CA . ASP A 1 100 ? -58.128 -20.288 93.146 1.00 94.19 100 ASP A CA 1
ATOM 762 C C . ASP A 1 100 ? -56.813 -19.619 92.704 1.00 94.19 100 ASP A C 1
ATOM 764 O O . ASP A 1 100 ? -56.651 -19.278 91.539 1.00 94.19 100 ASP A O 1
ATOM 768 N N . GLU A 1 101 ? -55.812 -19.545 93.589 1.00 94.88 101 GLU A N 1
ATOM 769 C CA . GLU A 1 101 ? -54.473 -19.032 93.263 1.00 94.88 101 GLU A CA 1
ATOM 770 C C . GLU A 1 101 ? -53.774 -19.889 92.190 1.00 94.88 101 GLU A C 1
ATOM 772 O O . GLU A 1 101 ? -53.079 -19.366 91.321 1.00 94.88 101 GLU A O 1
ATOM 777 N N . ALA A 1 102 ? -53.939 -21.217 92.219 1.00 95.62 102 ALA A N 1
ATOM 778 C CA . ALA A 1 102 ? -53.373 -22.088 91.190 1.00 95.62 102 ALA A CA 1
ATOM 779 C C . ALA A 1 102 ? -54.035 -21.861 89.823 1.00 95.62 102 ALA A C 1
ATOM 781 O O . ALA A 1 102 ? -53.331 -21.849 88.808 1.00 95.62 102 ALA A O 1
ATOM 782 N N . ASP A 1 103 ? -55.355 -21.671 89.793 1.00 96.00 103 ASP A N 1
ATOM 783 C CA . ASP A 1 103 ? -56.097 -21.351 88.575 1.00 96.00 103 ASP A CA 1
ATOM 784 C C . ASP A 1 103 ? -55.693 -19.969 88.031 1.00 96.00 103 ASP A C 1
ATOM 786 O O . ASP A 1 103 ? -55.375 -19.865 86.842 1.00 96.00 103 ASP A O 1
ATOM 790 N N . ASP A 1 104 ? -55.559 -18.960 88.898 1.00 95.88 104 ASP A N 1
ATOM 791 C CA . ASP A 1 104 ? -55.074 -17.618 88.548 1.00 95.88 104 ASP A CA 1
ATOM 792 C C . ASP A 1 104 ? -53.647 -17.656 87.971 1.00 95.88 104 ASP A C 1
ATOM 794 O O . ASP A 1 104 ? -53.369 -17.043 86.937 1.00 95.88 104 ASP A O 1
ATOM 798 N N . ILE A 1 105 ? -52.731 -18.423 88.577 1.00 96.38 105 ILE A N 1
ATOM 799 C CA . ILE A 1 105 ? -51.361 -18.597 88.062 1.00 96.38 105 ILE A CA 1
ATOM 800 C C . ILE A 1 105 ? -51.380 -19.254 86.679 1.00 96.38 105 ILE A C 1
ATOM 802 O O . ILE A 1 105 ? -50.602 -18.874 85.797 1.00 96.38 105 ILE A O 1
ATOM 806 N N . VAL A 1 106 ? -52.236 -20.259 86.470 1.00 96.69 106 VAL A N 1
ATOM 807 C CA . VAL A 1 106 ? -52.360 -20.937 85.174 1.00 96.69 106 VAL A CA 1
ATOM 808 C C . VAL A 1 106 ? -52.944 -19.996 84.123 1.00 96.69 106 VAL A C 1
ATOM 810 O O . VAL A 1 106 ? -52.470 -20.011 82.983 1.00 96.69 106 VAL A O 1
ATOM 813 N N . GLU A 1 107 ? -53.938 -19.184 84.476 1.00 97.06 107 GLU A N 1
ATOM 814 C CA . GLU A 1 107 ? -54.520 -18.178 83.588 1.00 97.06 107 GLU A CA 1
ATOM 815 C C . GLU A 1 107 ? -53.482 -17.117 83.203 1.00 97.06 107 GLU A C 1
ATOM 817 O O . GLU A 1 107 ? -53.193 -16.964 82.014 1.00 97.06 107 GLU A O 1
ATOM 822 N N . GLN A 1 108 ? -52.805 -16.508 84.181 1.00 96.56 108 GLN A N 1
ATOM 823 C CA . GLN A 1 108 ? -51.725 -15.543 83.942 1.00 96.56 108 GLN A CA 1
ATOM 824 C C . GLN A 1 108 ? -50.600 -16.140 83.088 1.00 96.56 108 GLN A C 1
ATOM 826 O O . GLN A 1 108 ? -50.176 -15.541 82.100 1.00 96.56 108 GLN A O 1
ATOM 831 N N . SER A 1 109 ? -50.159 -17.365 83.391 1.00 97.00 109 SER A N 1
ATOM 832 C CA . SER A 1 109 ? -49.110 -18.042 82.615 1.00 97.00 109 SER A CA 1
ATOM 833 C C . SER A 1 109 ? -49.533 -18.290 81.162 1.00 97.00 109 SER A C 1
ATOM 835 O O . SER A 1 109 ? -48.708 -18.218 80.247 1.00 97.00 109 SER A O 1
ATOM 837 N N . ARG A 1 110 ? -50.815 -18.598 80.919 1.00 96.94 110 ARG A N 1
ATOM 838 C CA . ARG A 1 110 ? -51.357 -18.773 79.563 1.00 96.94 110 ARG A CA 1
ATOM 839 C C . ARG A 1 110 ? -51.424 -17.449 78.812 1.00 96.94 110 ARG A C 1
ATOM 841 O O . ARG A 1 110 ? -51.074 -17.429 77.632 1.00 96.94 110 ARG A O 1
ATOM 848 N N . GLU A 1 111 ? -51.838 -16.370 79.469 1.00 97.12 111 GLU A N 1
ATOM 849 C CA . GLU A 1 111 ? -51.855 -15.028 78.881 1.00 97.12 111 GLU A CA 1
ATOM 850 C C . GLU A 1 111 ? -50.443 -14.547 78.528 1.00 97.12 111 GLU A C 1
ATOM 852 O O . GLU A 1 111 ? -50.203 -14.091 77.407 1.00 97.12 111 GLU A O 1
ATOM 857 N N . GLU A 1 112 ? -49.479 -14.724 79.433 1.00 97.06 112 GLU A N 1
ATOM 858 C CA . GLU A 1 112 ? -48.074 -14.394 79.187 1.00 97.06 112 GLU A CA 1
ATOM 859 C C . GLU A 1 112 ? -47.486 -15.219 78.038 1.00 97.06 112 GLU A C 1
ATOM 861 O O . GLU A 1 112 ? -46.830 -14.668 77.148 1.00 97.06 112 GLU A O 1
ATOM 866 N N . ALA A 1 113 ? -47.760 -16.527 77.996 1.00 97.31 113 ALA A N 1
ATOM 867 C CA . ALA A 1 113 ? -47.328 -17.387 76.898 1.00 97.31 113 ALA A CA 1
ATOM 868 C C . ALA A 1 113 ? -47.956 -16.968 75.558 1.00 97.31 113 ALA A C 1
ATOM 870 O O . ALA A 1 113 ? -47.267 -16.947 74.535 1.00 97.31 113 ALA A O 1
ATOM 871 N N . ALA A 1 114 ? -49.243 -16.603 75.551 1.00 97.12 114 ALA A N 1
ATOM 872 C CA . ALA A 1 114 ? -49.923 -16.100 74.361 1.00 97.12 114 ALA A CA 1
ATOM 873 C C . ALA A 1 114 ? -49.305 -14.780 73.878 1.00 97.12 114 ALA A C 1
ATOM 875 O O . ALA A 1 114 ? -49.039 -14.629 72.684 1.00 97.12 114 ALA A O 1
ATOM 876 N N . LYS A 1 115 ? -48.997 -13.863 74.801 1.00 97.69 115 LYS A N 1
ATOM 877 C CA . LYS A 1 115 ? -48.332 -12.593 74.496 1.00 97.69 115 LYS A CA 1
ATOM 878 C C . LYS A 1 115 ? -46.927 -12.806 73.929 1.00 97.69 115 LYS A C 1
ATOM 880 O O . LYS A 1 115 ? -46.598 -12.237 72.892 1.00 97.69 115 LYS A O 1
ATOM 885 N N . LEU A 1 116 ? -46.123 -13.671 74.548 1.00 97.56 116 LEU A N 1
ATOM 886 C CA . LEU A 1 116 ? -44.786 -14.019 74.055 1.00 97.56 116 LEU A CA 1
ATOM 887 C C . LEU A 1 116 ? -44.831 -14.653 72.662 1.00 97.56 116 LEU A C 1
ATOM 889 O O . LEU A 1 116 ? -43.986 -14.346 71.819 1.00 97.56 116 LEU A O 1
ATOM 893 N N . LEU A 1 117 ? -45.812 -15.523 72.401 1.00 97.69 117 LEU A N 1
ATOM 894 C CA . LEU A 1 117 ? -46.006 -16.116 71.080 1.00 97.69 117 LEU A CA 1
ATOM 895 C C . LEU A 1 117 ? -46.365 -15.066 70.031 1.00 97.69 117 LEU A C 1
ATOM 897 O O . LEU A 1 117 ? -45.851 -15.139 68.915 1.00 97.69 117 LEU A O 1
ATOM 901 N N . GLU A 1 118 ? -47.219 -14.102 70.366 1.00 97.88 118 GLU A N 1
ATOM 902 C CA . GLU A 1 118 ? -47.590 -13.037 69.437 1.00 97.88 118 GLU A CA 1
ATOM 903 C C . GLU A 1 118 ? -46.407 -12.109 69.143 1.00 97.88 118 GLU A C 1
ATOM 905 O O . GLU A 1 118 ? -46.078 -11.882 67.979 1.00 97.88 118 GLU A O 1
ATOM 910 N N . GLU A 1 119 ? -45.664 -11.693 70.172 1.00 97.88 119 GLU A N 1
ATOM 911 C CA . GLU A 1 119 ? -44.434 -10.916 69.996 1.00 97.88 119 GLU A CA 1
ATOM 912 C C . GLU A 1 119 ? -43.384 -11.668 69.163 1.00 97.88 119 GLU A C 1
ATOM 914 O O . GLU A 1 119 ? -42.684 -11.072 68.340 1.00 97.88 119 GLU A O 1
ATOM 919 N N . ALA A 1 120 ? -43.242 -12.983 69.363 1.00 97.94 120 ALA A N 1
ATOM 920 C CA . ALA A 1 120 ? -42.316 -13.806 68.593 1.00 97.94 120 ALA A CA 1
ATOM 921 C C . ALA A 1 120 ? -42.735 -13.911 67.119 1.00 97.94 120 ALA A C 1
ATOM 923 O O . ALA A 1 120 ? -41.879 -13.813 66.235 1.00 97.94 120 ALA A O 1
ATOM 924 N N . LYS A 1 121 ? -44.036 -14.070 66.839 1.00 98.06 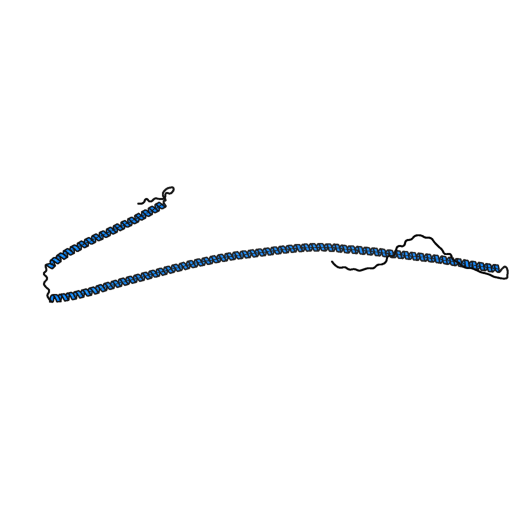121 LYS A N 1
ATOM 925 C CA . LYS A 1 121 ? -44.573 -14.077 65.469 1.00 98.06 121 LYS A CA 1
ATOM 926 C C . LYS A 1 121 ? -44.371 -12.734 64.782 1.00 98.06 121 LYS A C 1
ATOM 928 O O . LYS A 1 121 ? -43.931 -12.712 63.634 1.00 98.06 121 LYS A O 1
ATOM 933 N N . GLU A 1 122 ? -44.641 -11.631 65.474 1.00 98.19 122 GLU A N 1
ATOM 934 C CA . GLU A 1 122 ? -44.444 -10.287 64.935 1.00 98.19 122 GLU A CA 1
ATOM 935 C C . GLU A 1 122 ? -42.964 -10.043 64.607 1.00 98.19 122 GLU A C 1
ATOM 937 O O . GLU A 1 122 ? -42.626 -9.668 63.483 1.00 98.19 122 GLU A O 1
ATOM 942 N N . LYS A 1 123 ? -42.055 -10.364 65.539 1.00 98.00 123 LYS A N 1
ATOM 943 C CA . LYS A 1 123 ? -40.602 -10.272 65.315 1.00 98.00 123 LYS A CA 1
ATOM 944 C C . LYS A 1 123 ? -40.155 -11.131 64.131 1.00 98.00 123 LYS A C 1
ATOM 946 O O . LYS A 1 123 ? -39.393 -10.653 63.293 1.00 98.00 123 LYS A O 1
ATOM 951 N N . ALA A 1 124 ? -40.638 -12.370 64.023 1.00 97.94 124 ALA A N 1
ATOM 952 C CA . ALA A 1 124 ? -40.309 -13.254 62.905 1.00 97.94 124 ALA A CA 1
ATOM 953 C C . ALA A 1 124 ? -40.824 -12.708 61.562 1.00 97.94 124 ALA A C 1
ATOM 955 O O . ALA A 1 124 ? -40.091 -12.731 60.571 1.00 97.94 124 ALA A O 1
ATOM 956 N N . SER A 1 125 ? -42.047 -12.169 61.537 1.00 98.06 125 SER A N 1
ATOM 957 C CA . SER A 1 125 ? -42.634 -11.518 60.361 1.00 98.06 125 SER A CA 1
ATOM 958 C C . SER A 1 125 ? -41.814 -10.302 59.923 1.00 98.06 125 SER A C 1
ATOM 960 O O . SER A 1 125 ? -41.457 -10.186 58.750 1.00 98.06 125 SER A O 1
ATOM 962 N N . ASN A 1 126 ? -41.428 -9.444 60.870 1.00 98.12 126 ASN A N 1
ATOM 963 C CA . ASN A 1 126 ? -40.619 -8.256 60.601 1.00 98.12 126 ASN A CA 1
ATOM 964 C C . ASN A 1 126 ? -39.231 -8.627 60.057 1.00 98.12 126 ASN A C 1
ATOM 966 O O . ASN A 1 126 ? -38.795 -8.079 59.048 1.00 98.12 126 ASN A O 1
ATOM 970 N N . ILE A 1 127 ? -38.568 -9.626 60.651 1.00 98.06 127 ILE A N 1
ATOM 971 C CA . ILE A 1 127 ? -37.279 -10.139 60.159 1.00 98.06 127 ILE A CA 1
ATOM 972 C C . ILE A 1 127 ? -37.413 -10.690 58.733 1.00 98.06 127 ILE A C 1
ATOM 974 O O . ILE A 1 127 ? -36.559 -10.417 57.887 1.00 98.06 127 ILE A O 1
ATOM 978 N N . ALA A 1 128 ? -38.474 -11.449 58.447 1.00 98.00 128 ALA A N 1
ATOM 979 C CA . ALA A 1 128 ? -38.715 -11.995 57.114 1.00 98.00 128 ALA A CA 1
ATOM 980 C C . ALA A 1 128 ? -38.973 -10.887 56.077 1.00 98.00 128 ALA A C 1
ATOM 982 O O . ALA A 1 128 ? -38.426 -10.941 54.971 1.00 98.00 128 ALA A O 1
ATOM 983 N N . ALA A 1 129 ? -39.756 -9.864 56.434 1.00 98.19 129 ALA A N 1
ATOM 984 C CA . ALA A 1 129 ? -40.020 -8.707 55.582 1.00 98.19 129 ALA A CA 1
ATOM 985 C C . ALA A 1 129 ? -38.739 -7.904 55.295 1.00 98.19 129 ALA A C 1
ATOM 987 O O . ALA A 1 129 ? -38.444 -7.611 54.134 1.00 98.19 129 ALA A O 1
ATOM 988 N N . ASP A 1 130 ? -37.930 -7.633 56.321 1.00 97.88 130 ASP A N 1
ATOM 989 C CA . ASP A 1 130 ? -36.650 -6.934 56.191 1.00 97.88 130 ASP A CA 1
ATOM 990 C C . ASP A 1 130 ? -35.649 -7.714 55.336 1.00 97.88 130 ASP A C 1
ATOM 992 O O . ASP A 1 130 ? -34.958 -7.139 54.489 1.00 97.88 130 ASP A O 1
ATOM 996 N N . ALA A 1 131 ? -35.559 -9.031 55.540 1.00 98.12 131 ALA A N 1
ATOM 997 C CA . ALA A 1 131 ? -34.694 -9.898 54.750 1.00 98.12 131 ALA A CA 1
ATOM 998 C C . ALA A 1 131 ? -35.107 -9.886 53.272 1.00 98.12 131 ALA A C 1
ATOM 1000 O O . ALA A 1 131 ? -34.249 -9.738 52.397 1.00 98.12 131 ALA A O 1
ATOM 1001 N N . LYS A 1 132 ? -36.414 -9.961 52.990 1.00 98.38 132 LYS A N 1
ATOM 1002 C CA . LYS A 1 132 ? -36.952 -9.875 51.629 1.00 98.38 132 LYS A CA 1
ATOM 1003 C C . LYS A 1 132 ? -36.657 -8.518 50.987 1.00 98.38 132 LYS A C 1
ATOM 1005 O O . LYS A 1 132 ? -36.137 -8.479 49.875 1.00 98.38 132 LYS A O 1
ATOM 1010 N N . ALA A 1 133 ? -36.898 -7.415 51.695 1.00 98.12 133 ALA A N 1
ATOM 1011 C CA . ALA A 1 133 ? -36.625 -6.070 51.191 1.00 98.12 133 ALA A CA 1
ATOM 1012 C C . ALA A 1 133 ? -35.129 -5.854 50.894 1.00 98.12 133 ALA A C 1
ATOM 1014 O O . ALA A 1 133 ? -34.765 -5.284 49.861 1.00 98.12 133 ALA A O 1
ATOM 1015 N N . LYS A 1 134 ? -34.240 -6.353 51.765 1.00 98.31 134 LYS A N 1
ATOM 1016 C CA . LYS A 1 134 ? -32.787 -6.321 51.538 1.00 98.31 134 LYS A CA 1
ATOM 1017 C C . LYS A 1 134 ? -32.388 -7.164 50.329 1.00 98.31 134 LYS A C 1
ATOM 1019 O O . LYS A 1 134 ? -31.603 -6.686 49.514 1.00 98.31 134 LYS A O 1
ATOM 1024 N N . ALA A 1 135 ? -32.935 -8.371 50.182 1.00 98.31 135 ALA A N 1
ATOM 1025 C CA . ALA A 1 135 ? -32.667 -9.228 49.030 1.00 98.31 135 ALA A CA 1
ATOM 1026 C C . ALA A 1 135 ? -33.102 -8.560 47.715 1.00 98.31 135 ALA A C 1
ATOM 1028 O O . ALA A 1 135 ? -32.305 -8.473 46.784 1.00 98.31 135 ALA A O 1
ATOM 1029 N N . GLU A 1 136 ? -34.314 -8.002 47.661 1.00 98.25 136 GLU A N 1
ATOM 1030 C CA . GLU A 1 136 ? -34.814 -7.274 46.488 1.00 98.25 136 GLU A CA 1
ATOM 1031 C C . GLU A 1 136 ? -33.942 -6.061 46.145 1.00 98.25 136 GLU A C 1
ATOM 1033 O O . GLU A 1 136 ? -33.638 -5.826 44.975 1.00 98.25 136 GLU A O 1
ATOM 1038 N N . LYS A 1 137 ? -33.495 -5.300 47.152 1.00 98.50 137 LYS A N 1
ATOM 1039 C CA . LYS A 1 137 ? -32.588 -4.164 46.946 1.00 98.50 137 LYS A CA 1
ATOM 1040 C C . LYS A 1 137 ? -31.236 -4.610 46.390 1.00 98.50 137 LYS A C 1
ATOM 1042 O O . LYS A 1 137 ? -30.727 -3.969 45.472 1.00 98.50 137 LYS A O 1
ATOM 1047 N N . THR A 1 138 ? -30.668 -5.692 46.918 1.00 98.31 138 THR A N 1
ATOM 1048 C CA . THR A 1 138 ? -29.397 -6.248 46.434 1.00 98.31 138 THR A CA 1
ATOM 1049 C C . THR A 1 138 ? -29.522 -6.731 44.995 1.00 98.31 138 THR A C 1
ATOM 1051 O O . THR A 1 138 ? -28.674 -6.388 44.179 1.00 98.31 138 THR A O 1
ATOM 1054 N N . VAL A 1 139 ? -30.599 -7.446 44.654 1.00 98.50 139 VAL A N 1
ATOM 1055 C CA . VAL A 1 139 ? -30.851 -7.907 43.279 1.00 98.50 139 VAL A CA 1
ATOM 1056 C C . VAL A 1 139 ? -31.023 -6.724 42.326 1.00 98.50 139 VAL A C 1
ATOM 1058 O O . VAL A 1 139 ? -30.387 -6.692 41.279 1.00 98.50 139 VAL A O 1
ATOM 1061 N N . LYS A 1 140 ? -31.814 -5.708 42.697 1.00 98.50 140 LYS A N 1
ATOM 1062 C CA . LYS A 1 140 ? -31.981 -4.494 41.878 1.00 98.50 140 LYS A CA 1
ATOM 1063 C C . LYS A 1 140 ? -30.656 -3.772 41.644 1.00 98.50 140 LYS A C 1
ATOM 1065 O O . LYS A 1 140 ? -30.386 -3.359 40.523 1.00 98.50 140 LYS A O 1
ATOM 1070 N N . LYS A 1 141 ? -29.833 -3.636 42.688 1.00 98.44 141 LYS A N 1
ATOM 1071 C CA . LYS A 1 141 ? -28.515 -3.004 42.583 1.00 98.44 141 LYS A CA 1
ATOM 1072 C C . LYS A 1 141 ? -27.581 -3.808 41.674 1.00 98.44 141 LYS A C 1
ATOM 1074 O O . LYS A 1 141 ? -26.982 -3.223 40.783 1.00 98.44 141 LYS A O 1
ATOM 1079 N N . ALA A 1 142 ? -27.506 -5.124 41.860 1.00 98.31 142 ALA A N 1
ATOM 1080 C CA . ALA A 1 142 ? -26.670 -5.995 41.038 1.00 98.31 142 ALA A CA 1
ATOM 1081 C C . ALA A 1 142 ? -27.092 -5.976 39.560 1.00 98.31 142 ALA A C 1
ATOM 1083 O O . ALA A 1 142 ? -26.235 -5.913 38.686 1.00 98.31 142 ALA A O 1
ATOM 1084 N N . ASN A 1 143 ? -28.399 -5.968 39.275 1.00 98.12 143 ASN A N 1
ATOM 1085 C CA . ASN A 1 143 ? -28.903 -5.870 37.904 1.00 98.12 143 ASN A CA 1
ATOM 1086 C C . ASN A 1 143 ? -28.558 -4.518 37.266 1.00 98.12 143 ASN A C 1
ATOM 1088 O O . ASN A 1 143 ? -28.091 -4.496 36.136 1.00 98.12 143 ASN A O 1
ATOM 1092 N N . ALA A 1 144 ? -28.723 -3.408 37.993 1.00 98.12 144 ALA A N 1
ATOM 1093 C CA . ALA A 1 144 ? -28.365 -2.082 37.488 1.00 98.12 144 ALA A CA 1
ATOM 1094 C C . ALA A 1 144 ? -26.853 -1.946 37.227 1.00 98.12 144 ALA A C 1
ATOM 1096 O O . ALA A 1 144 ? -26.448 -1.368 36.223 1.00 98.12 144 ALA A O 1
ATOM 1097 N N . GLU A 1 145 ? -26.014 -2.501 38.107 1.00 98.12 145 GLU A N 1
ATOM 1098 C CA . GLU A 1 145 ? -24.561 -2.545 37.902 1.00 98.12 145 GLU A CA 1
ATOM 1099 C C . GLU A 1 145 ? -24.193 -3.413 36.691 1.00 98.12 145 GLU A C 1
ATOM 1101 O O . GLU A 1 145 ? -23.375 -2.996 35.877 1.00 98.12 145 GLU A O 1
ATOM 1106 N N . ALA A 1 146 ? -24.834 -4.574 36.522 1.00 98.38 146 ALA A N 1
ATOM 1107 C CA . ALA A 1 146 ? -24.619 -5.439 35.365 1.00 98.38 146 ALA A CA 1
ATOM 1108 C C . ALA A 1 146 ? -25.037 -4.764 34.049 1.00 98.38 146 ALA A C 1
ATOM 1110 O O . ALA A 1 146 ? -24.282 -4.806 33.081 1.00 98.38 146 ALA A O 1
ATOM 1111 N N . GLU A 1 147 ? -26.202 -4.111 34.011 1.00 98.44 147 GLU A N 1
ATOM 1112 C CA . GLU A 1 147 ? -26.667 -3.345 32.847 1.00 98.44 147 GLU A CA 1
ATOM 1113 C C . GLU A 1 147 ? -25.701 -2.209 32.500 1.00 98.44 147 GLU A C 1
ATOM 1115 O O . GLU A 1 147 ? -25.329 -2.058 31.338 1.00 98.44 147 GLU A O 1
ATOM 1120 N N . HIS A 1 148 ? -25.228 -1.466 33.503 1.00 98.31 148 HIS A N 1
ATOM 1121 C CA . HIS A 1 148 ? -24.245 -0.404 33.305 1.00 98.31 148 HIS A CA 1
ATOM 1122 C C . HIS A 1 148 ? -22.911 -0.947 32.771 1.00 98.31 148 HIS A C 1
ATOM 1124 O O . HIS A 1 148 ? -22.363 -0.407 31.815 1.00 98.31 148 HIS A O 1
ATOM 1130 N N . THR A 1 149 ? -22.384 -2.035 33.343 1.00 98.50 149 THR A N 1
ATOM 1131 C CA . THR A 1 149 ? -21.153 -2.666 32.840 1.00 98.50 149 THR A CA 1
ATOM 1132 C C . THR A 1 149 ? -21.317 -3.155 31.404 1.00 98.50 149 THR A C 1
ATOM 1134 O O . THR A 1 149 ? -20.400 -2.988 30.605 1.00 98.50 149 THR A O 1
ATOM 1137 N N . MET A 1 150 ? -22.474 -3.725 31.058 1.00 98.50 150 MET A N 1
ATOM 1138 C CA . MET A 1 150 ? -22.759 -4.145 29.687 1.00 98.50 150 MET A CA 1
ATOM 1139 C C . MET A 1 150 ? -22.808 -2.954 28.727 1.00 98.50 150 MET A C 1
ATOM 1141 O O . MET A 1 150 ? -22.223 -3.049 27.656 1.00 98.50 150 MET A O 1
ATOM 1145 N N . GLN A 1 151 ? -23.444 -1.843 29.114 1.00 98.56 151 GLN A N 1
ATOM 1146 C CA . GLN A 1 151 ? -23.491 -0.620 28.303 1.00 98.56 151 GLN A CA 1
ATOM 1147 C C . GLN A 1 151 ? -22.095 -0.052 28.043 1.00 98.56 151 GLN A C 1
ATOM 1149 O O . GLN A 1 151 ? -21.731 0.156 26.889 1.00 98.56 151 GLN A O 1
ATOM 1154 N N . VAL A 1 152 ? -21.281 0.104 29.092 1.00 98.56 152 VAL A N 1
ATOM 1155 C CA . VAL A 1 152 ? -19.899 0.589 28.953 1.00 98.56 152 VAL A CA 1
ATOM 1156 C C . VAL A 1 152 ? -19.085 -0.340 28.051 1.00 98.56 152 VAL A C 1
ATOM 1158 O O . VAL A 1 152 ? -18.418 0.123 27.133 1.00 98.56 152 VAL A O 1
ATOM 1161 N N . ALA A 1 153 ? -19.190 -1.659 28.241 1.00 98.38 153 ALA A N 1
ATOM 1162 C CA . ALA A 1 153 ? -18.482 -2.620 27.400 1.00 98.38 153 ALA A CA 1
ATOM 1163 C C . ALA A 1 153 ? -18.933 -2.566 25.928 1.00 98.38 153 ALA A C 1
ATOM 1165 O O . ALA A 1 153 ? -18.112 -2.756 25.031 1.00 98.38 153 ALA A O 1
ATOM 1166 N N . THR A 1 154 ? -20.221 -2.316 25.659 1.00 98.44 154 THR A N 1
ATOM 1167 C CA . THR A 1 154 ? -20.715 -2.143 24.285 1.00 98.44 154 THR A CA 1
ATOM 1168 C C . THR A 1 154 ? -20.235 -0.841 23.658 1.00 98.44 154 THR A C 1
ATOM 1170 O O . THR A 1 154 ? -19.797 -0.870 22.513 1.00 98.44 154 THR A O 1
ATOM 1173 N N . GLU A 1 155 ? -20.247 0.267 24.401 1.00 98.62 155 GLU A N 1
ATOM 1174 C CA . GLU A 1 155 ? -19.758 1.566 23.925 1.00 98.62 155 GLU A CA 1
ATOM 1175 C C . GLU A 1 155 ? -18.257 1.507 23.606 1.00 98.62 155 GLU A C 1
ATOM 1177 O O . GLU A 1 155 ? -17.842 1.906 22.519 1.00 98.62 155 GLU A O 1
ATOM 1182 N N . GLU A 1 156 ? -17.447 0.916 24.491 1.00 98.50 156 GLU A N 1
ATOM 1183 C CA . GLU A 1 156 ? -16.011 0.713 24.255 1.00 98.50 156 GLU A CA 1
ATOM 1184 C C . GLU A 1 156 ? -15.754 -0.190 23.038 1.00 98.50 156 GLU A C 1
ATOM 1186 O O . GLU A 1 156 ? -14.865 0.082 22.228 1.00 98.50 156 GLU A O 1
ATOM 1191 N N . ALA A 1 157 ? -16.535 -1.262 22.867 1.00 98.44 157 ALA A N 1
ATOM 1192 C CA . ALA A 1 157 ? -16.406 -2.141 21.708 1.00 98.44 157 ALA A CA 1
ATOM 1193 C C . ALA A 1 157 ? -16.761 -1.422 20.395 1.00 98.44 157 ALA A C 1
ATOM 1195 O O . ALA A 1 157 ? -16.080 -1.621 19.385 1.00 98.44 157 ALA A O 1
ATOM 1196 N N . GLU A 1 158 ? -17.802 -0.589 20.397 1.00 98.50 158 GLU A N 1
ATOM 1197 C CA . GLU A 1 158 ? -18.188 0.231 19.246 1.00 98.50 158 GLU A CA 1
ATOM 1198 C C . GLU A 1 158 ? -17.121 1.277 18.913 1.00 98.50 158 GLU A C 1
ATOM 1200 O O . GLU A 1 158 ? -16.765 1.423 17.741 1.00 98.50 158 GLU A O 1
ATOM 1205 N N . GLU A 1 159 ? -16.544 1.936 19.921 1.00 98.56 159 GLU A N 1
ATOM 1206 C CA . GLU A 1 159 ? -15.449 2.890 19.736 1.00 98.56 159 GLU A CA 1
ATOM 1207 C C . GLU A 1 159 ? -14.212 2.216 19.126 1.00 98.56 159 GLU A C 1
ATOM 1209 O O . GLU A 1 159 ? -13.671 2.701 18.130 1.00 98.56 159 GLU A O 1
ATOM 1214 N N . ILE A 1 160 ? -13.797 1.061 19.660 1.00 98.44 160 ILE A N 1
ATOM 1215 C CA . ILE A 1 160 ? -12.666 0.288 19.126 1.00 98.44 160 ILE A CA 1
ATOM 1216 C C . ILE A 1 160 ? -12.931 -0.127 17.675 1.00 98.44 160 ILE A C 1
ATOM 1218 O O . ILE A 1 160 ? -12.038 -0.045 16.828 1.00 98.44 160 ILE A O 1
ATOM 1222 N N . LEU A 1 161 ? -14.151 -0.579 17.365 1.00 98.62 161 LEU A N 1
ATOM 1223 C CA . LEU A 1 161 ? -14.523 -0.957 16.003 1.00 98.62 161 LEU A CA 1
ATOM 1224 C C . LEU A 1 161 ? -14.483 0.236 15.050 1.00 98.62 161 LEU A C 1
ATOM 1226 O O . LEU A 1 161 ? -14.039 0.081 13.912 1.00 98.62 161 LEU A O 1
ATOM 1230 N N . GLU A 1 162 ? -14.938 1.407 15.483 1.00 98.56 162 GLU A N 1
ATOM 1231 C CA . GLU A 1 162 ? -14.940 2.602 14.646 1.00 98.56 162 GLU A CA 1
ATOM 1232 C C . GLU A 1 162 ? -13.525 3.138 14.409 1.00 98.56 162 GLU A C 1
ATOM 1234 O O . GLU A 1 162 ? -13.158 3.407 13.264 1.00 98.56 162 GLU A O 1
ATOM 1239 N N . GLN A 1 163 ? -12.683 3.169 15.447 1.00 98.56 163 GLN A N 1
ATOM 1240 C CA . GLN A 1 163 ? -11.259 3.492 15.314 1.00 98.56 163 GLN A CA 1
ATOM 1241 C C . GLN A 1 163 ? -10.555 2.522 14.355 1.00 98.56 163 GLN A C 1
ATOM 1243 O O . GLN A 1 163 ? -9.875 2.949 13.423 1.00 98.56 163 GLN A O 1
ATOM 1248 N N . ALA A 1 164 ? -10.784 1.212 14.502 1.00 98.50 164 ALA A N 1
ATOM 1249 C CA . ALA A 1 164 ? -10.188 0.211 13.621 1.00 98.50 164 ALA A CA 1
ATOM 1250 C C . ALA A 1 164 ? -10.627 0.373 12.153 1.00 98.50 164 ALA A C 1
ATOM 1252 O O . ALA A 1 164 ? -9.825 0.158 11.239 1.00 98.50 164 ALA A O 1
ATOM 1253 N N . LYS A 1 165 ? -11.885 0.761 11.900 1.00 98.50 165 LYS A N 1
ATOM 1254 C CA . LYS A 1 165 ? -12.368 1.065 10.543 1.00 98.50 165 LYS A CA 1
ATOM 1255 C C . LYS A 1 165 ? -11.726 2.329 9.979 1.00 98.50 165 LYS A C 1
ATOM 1257 O O . LYS A 1 165 ? -11.333 2.310 8.813 1.00 98.50 165 LYS A O 1
ATOM 1262 N N . ALA A 1 166 ? -11.609 3.391 10.774 1.00 98.50 166 ALA A N 1
ATOM 1263 C CA . ALA A 1 166 ? -10.980 4.644 10.359 1.00 98.50 166 ALA A CA 1
ATOM 1264 C C . ALA A 1 166 ? -9.495 4.439 10.007 1.00 98.50 166 ALA A C 1
ATOM 1266 O O . ALA A 1 166 ? -9.038 4.871 8.944 1.00 98.50 166 ALA A O 1
ATOM 1267 N N . ASP A 1 167 ? -8.769 3.681 10.829 1.00 98.31 167 ASP A N 1
ATOM 1268 C CA . ASP A 1 167 ? -7.375 3.310 10.574 1.00 98.31 167 ASP A CA 1
ATOM 1269 C C . ASP A 1 167 ? -7.243 2.447 9.314 1.00 98.31 167 ASP A C 1
ATOM 1271 O O . ASP A 1 167 ? -6.355 2.661 8.483 1.00 98.31 167 ASP A O 1
ATOM 1275 N N . ALA A 1 168 ? -8.139 1.469 9.135 1.00 98.38 168 ALA A N 1
ATOM 1276 C CA . ALA A 1 168 ? -8.151 0.627 7.943 1.00 98.38 168 ALA A CA 1
ATOM 1277 C C . ALA A 1 168 ? -8.459 1.426 6.667 1.00 98.38 168 ALA A C 1
ATOM 1279 O O . ALA A 1 168 ? -7.874 1.137 5.622 1.00 98.38 168 ALA A O 1
ATOM 1280 N N . ALA A 1 169 ? -9.354 2.417 6.736 1.00 98.25 169 ALA A N 1
ATOM 1281 C CA . ALA A 1 169 ? -9.660 3.311 5.623 1.00 98.25 169 ALA A CA 1
ATOM 1282 C C . ALA A 1 169 ? -8.448 4.180 5.262 1.00 98.25 169 ALA A C 1
ATOM 1284 O O . ALA A 1 169 ? -8.026 4.172 4.109 1.00 98.25 169 ALA A O 1
ATOM 1285 N N . THR A 1 170 ? -7.824 4.813 6.259 1.00 98.50 170 THR A N 1
ATOM 1286 C CA . THR A 1 170 ? -6.618 5.639 6.077 1.00 98.50 170 THR A CA 1
ATOM 1287 C C . THR A 1 170 ? -5.491 4.841 5.423 1.00 98.50 170 THR A C 1
ATOM 1289 O O . THR A 1 170 ? -4.923 5.259 4.419 1.00 98.50 170 THR A O 1
ATOM 1292 N N . ARG A 1 171 ? -5.212 3.625 5.915 1.00 98.00 171 ARG A N 1
ATOM 1293 C CA . ARG A 1 171 ? -4.171 2.761 5.332 1.00 98.00 171 ARG A CA 1
ATOM 1294 C C . ARG A 1 171 ? -4.471 2.337 3.895 1.00 98.00 171 ARG A C 1
ATOM 1296 O O . ARG A 1 171 ? -3.536 2.143 3.120 1.00 98.00 171 ARG A O 1
ATOM 1303 N N . ARG A 1 172 ? -5.746 2.139 3.538 1.00 98.31 172 ARG A N 1
ATOM 1304 C CA . ARG A 1 172 ? -6.137 1.830 2.152 1.00 98.31 172 ARG A CA 1
ATOM 1305 C C . ARG A 1 172 ? -5.920 3.030 1.247 1.00 98.31 172 ARG A C 1
ATOM 1307 O O . ARG A 1 172 ? -5.326 2.853 0.193 1.00 98.31 172 ARG A O 1
ATOM 1314 N N . GLU A 1 173 ? -6.324 4.219 1.680 1.00 98.25 173 GLU A N 1
ATOM 1315 C CA . GLU A 1 173 ? -6.120 5.457 0.924 1.00 98.25 173 GLU A CA 1
ATOM 1316 C C . GLU A 1 173 ? -4.626 5.746 0.711 1.00 98.25 173 GLU A C 1
ATOM 1318 O O . GLU A 1 173 ? -4.198 6.021 -0.408 1.00 98.25 173 GLU A O 1
ATOM 1323 N N . GLU A 1 174 ? -3.795 5.584 1.746 1.00 98.19 174 GLU A N 1
ATOM 1324 C CA . GLU A 1 174 ? -2.337 5.710 1.624 1.00 98.19 174 GLU A CA 1
ATOM 1325 C C . GLU A 1 174 ? -1.749 4.683 0.644 1.00 98.19 174 GLU A C 1
ATOM 1327 O O . GLU A 1 174 ? -0.908 5.021 -0.194 1.00 98.19 174 GLU A O 1
ATOM 1332 N N . ALA A 1 175 ? -2.191 3.424 0.722 1.00 98.19 175 ALA A N 1
ATOM 1333 C CA . ALA A 1 175 ? -1.734 2.370 -0.179 1.00 98.19 175 ALA A CA 1
ATOM 1334 C C . ALA A 1 175 ? -2.155 2.630 -1.634 1.00 98.19 175 ALA A C 1
ATOM 1336 O O . ALA A 1 175 ? -1.347 2.441 -2.547 1.00 98.19 175 ALA A O 1
ATOM 1337 N N . GLU A 1 176 ? -3.388 3.089 -1.852 1.00 97.75 176 GLU A N 1
ATOM 1338 C CA . GLU A 1 176 ? -3.900 3.499 -3.161 1.00 97.75 176 GLU A CA 1
ATOM 1339 C C . GLU A 1 176 ? -3.100 4.684 -3.707 1.00 97.75 176 GLU A C 1
ATOM 1341 O O . GLU A 1 176 ? -2.612 4.613 -4.835 1.00 97.75 176 GLU A O 1
ATOM 1346 N N . GLY A 1 177 ? -2.836 5.705 -2.889 1.00 98.44 177 GLY A N 1
ATOM 1347 C CA . GLY A 1 177 ? -2.008 6.848 -3.273 1.00 98.44 177 GLY A CA 1
ATOM 1348 C C . GLY A 1 177 ? -0.584 6.448 -3.673 1.00 98.44 177 GLY A C 1
ATOM 1349 O O . GLY A 1 177 ? -0.065 6.913 -4.691 1.00 98.44 177 GLY A O 1
ATOM 1350 N N . ILE A 1 178 ? 0.052 5.534 -2.929 1.00 98.19 178 ILE A N 1
ATOM 1351 C CA . ILE A 1 178 ? 1.377 5.001 -3.286 1.00 98.19 178 ILE A CA 1
ATOM 1352 C C . ILE A 1 178 ? 1.311 4.225 -4.606 1.00 98.19 178 ILE A C 1
ATOM 1354 O O . ILE A 1 178 ? 2.189 4.392 -5.458 1.00 98.19 178 ILE A O 1
ATOM 1358 N N . TYR A 1 179 ? 0.292 3.386 -4.792 1.00 97.88 179 TYR A N 1
ATOM 1359 C CA . TYR A 1 179 ? 0.125 2.598 -6.010 1.00 97.88 179 TYR A CA 1
ATOM 1360 C C . TYR A 1 179 ? -0.102 3.487 -7.239 1.00 97.88 179 TYR A C 1
ATOM 1362 O O . TYR A 1 179 ? 0.544 3.294 -8.272 1.00 97.88 179 TYR A O 1
ATOM 1370 N N . GLU A 1 180 ? -0.960 4.500 -7.128 1.00 98.25 180 GLU A N 1
ATOM 1371 C CA . GLU A 1 180 ? -1.203 5.471 -8.193 1.00 98.25 180 GLU A CA 1
ATOM 1372 C C . GLU A 1 180 ? 0.051 6.281 -8.522 1.00 98.25 180 GLU A C 1
ATOM 1374 O O . GLU A 1 180 ? 0.402 6.412 -9.697 1.00 98.25 180 GLU A O 1
ATOM 1379 N N . ALA A 1 181 ? 0.789 6.745 -7.509 1.00 98.19 181 ALA A N 1
ATOM 1380 C CA . ALA A 1 181 ? 2.048 7.456 -7.707 1.00 98.19 181 ALA A CA 1
ATOM 1381 C C . ALA A 1 181 ? 3.102 6.578 -8.406 1.00 98.19 181 ALA A C 1
ATOM 1383 O O . ALA A 1 181 ? 3.784 7.032 -9.329 1.00 98.19 181 ALA A O 1
ATOM 1384 N N . GLN A 1 182 ? 3.225 5.306 -8.013 1.00 98.38 182 GLN A N 1
ATOM 1385 C CA . GLN A 1 182 ? 4.124 4.354 -8.671 1.00 98.38 182 GLN A CA 1
ATOM 1386 C C . GLN A 1 182 ? 3.705 4.086 -10.117 1.00 98.38 182 GLN A C 1
ATOM 1388 O O . GLN A 1 182 ? 4.555 4.080 -11.008 1.00 98.38 182 GLN A O 1
ATOM 1393 N N . ARG A 1 183 ? 2.403 3.917 -10.370 1.00 98.25 183 ARG A N 1
ATOM 1394 C CA . ARG A 1 183 ? 1.861 3.719 -11.717 1.00 98.25 183 ARG A CA 1
ATOM 1395 C C . ARG A 1 183 ? 2.110 4.934 -12.608 1.00 98.25 183 ARG A C 1
ATOM 1397 O O . ARG A 1 183 ? 2.547 4.761 -13.744 1.00 98.25 183 ARG A O 1
ATOM 1404 N N . ALA A 1 184 ? 1.885 6.144 -12.099 1.00 98.44 184 ALA A N 1
ATOM 1405 C CA . ALA A 1 184 ? 2.160 7.386 -12.816 1.00 98.44 184 ALA A CA 1
ATOM 1406 C C . ALA A 1 184 ? 3.654 7.524 -13.140 1.00 98.44 184 ALA A C 1
ATOM 1408 O O . ALA A 1 184 ? 4.016 7.797 -14.284 1.00 98.44 184 ALA A O 1
ATOM 1409 N N . LYS A 1 185 ? 4.532 7.241 -12.170 1.00 98.44 185 LYS A N 1
ATOM 1410 C CA . LYS A 1 185 ? 5.987 7.264 -12.371 1.00 98.44 185 LYS A CA 1
ATOM 1411 C C . LYS A 1 185 ? 6.451 6.230 -13.399 1.00 98.44 185 LYS A C 1
ATOM 1413 O O . LYS A 1 185 ? 7.309 6.536 -14.221 1.00 98.44 185 LYS A O 1
ATOM 1418 N N . ALA A 1 186 ? 5.890 5.021 -13.374 1.00 98.31 186 ALA A N 1
ATOM 1419 C CA . ALA A 1 186 ? 6.192 3.984 -14.358 1.00 98.31 186 ALA A CA 1
ATOM 1420 C C . ALA A 1 186 ? 5.721 4.381 -15.767 1.00 98.31 186 ALA A C 1
ATOM 1422 O O . ALA A 1 186 ? 6.467 4.204 -16.727 1.00 98.31 186 ALA A O 1
ATOM 1423 N N . ALA A 1 187 ? 4.523 4.962 -15.888 1.00 98.38 187 ALA A N 1
ATOM 1424 C CA . ALA A 1 187 ? 4.006 5.466 -17.159 1.00 98.38 187 ALA A CA 1
ATOM 1425 C C . ALA A 1 187 ? 4.873 6.604 -17.719 1.00 98.38 187 ALA A C 1
ATOM 1427 O O . ALA A 1 187 ? 5.199 6.595 -18.903 1.00 98.38 187 ALA A O 1
ATOM 1428 N N . GLN A 1 188 ? 5.303 7.539 -16.867 1.00 98.50 188 GLN A N 1
ATOM 1429 C CA . GLN A 1 188 ? 6.219 8.609 -17.259 1.00 98.50 188 GLN A CA 1
ATOM 1430 C C . GLN A 1 188 ? 7.568 8.051 -17.729 1.00 98.50 188 GLN A C 1
ATOM 1432 O O . GLN A 1 188 ? 8.024 8.395 -18.812 1.00 98.50 188 GLN A O 1
ATOM 1437 N N . ALA A 1 189 ? 8.175 7.137 -16.967 1.00 98.50 189 ALA A N 1
ATOM 1438 C CA . ALA A 1 189 ? 9.447 6.526 -17.348 1.00 98.50 189 ALA A CA 1
ATOM 1439 C C . ALA A 1 189 ? 9.353 5.747 -18.673 1.00 98.50 189 ALA A C 1
ATOM 1441 O O . ALA A 1 189 ? 10.299 5.760 -19.459 1.00 98.50 189 ALA A O 1
ATOM 1442 N N . ALA A 1 190 ? 8.220 5.086 -18.937 1.00 98.38 190 ALA A N 1
ATOM 1443 C CA . ALA A 1 190 ? 7.970 4.420 -20.212 1.00 98.38 190 ALA A CA 1
ATOM 1444 C C . ALA A 1 190 ? 7.876 5.428 -21.370 1.00 98.38 190 ALA A C 1
ATOM 1446 O O . ALA A 1 190 ? 8.521 5.221 -22.396 1.00 98.38 190 ALA A O 1
ATOM 1447 N N . ALA A 1 191 ? 7.149 6.535 -21.190 1.00 98.44 191 ALA A N 1
ATOM 1448 C CA . ALA A 1 191 ? 7.047 7.595 -22.192 1.00 98.44 191 ALA A CA 1
ATOM 1449 C C . ALA A 1 191 ? 8.409 8.255 -22.483 1.00 98.44 191 ALA A C 1
ATOM 1451 O O . ALA A 1 191 ? 8.786 8.404 -23.645 1.00 98.44 191 ALA A O 1
ATOM 1452 N N . ASP A 1 192 ? 9.184 8.575 -21.442 1.00 98.38 192 ASP A N 1
ATOM 1453 C CA . ASP A 1 192 ? 10.531 9.144 -21.577 1.00 98.38 192 ASP A CA 1
ATOM 1454 C C . ASP A 1 192 ? 11.472 8.170 -22.308 1.00 98.38 192 ASP A C 1
ATOM 1456 O O . ASP A 1 192 ? 12.255 8.561 -23.181 1.00 98.38 192 ASP A O 1
ATOM 1460 N N . PHE A 1 193 ? 11.378 6.874 -21.990 1.00 98.38 193 PHE A N 1
ATOM 1461 C CA . PHE A 1 193 ? 12.147 5.839 -22.672 1.00 98.38 193 PHE A CA 1
ATOM 1462 C C . PHE A 1 193 ? 11.769 5.739 -24.153 1.00 98.38 193 PHE A C 1
ATOM 1464 O O . PHE A 1 193 ? 12.660 5.770 -25.005 1.00 98.38 193 PHE A O 1
ATOM 1471 N N . GLU A 1 194 ? 10.477 5.677 -24.480 1.00 98.25 194 GLU A N 1
ATOM 1472 C CA . GLU A 1 194 ? 9.990 5.664 -25.864 1.00 98.25 194 GLU A CA 1
ATOM 1473 C C . GLU A 1 194 ? 10.452 6.898 -26.642 1.00 98.25 194 GLU A C 1
ATOM 1475 O O . GLU A 1 194 ? 10.948 6.759 -27.762 1.00 98.25 194 GLU A O 1
ATOM 1480 N N . GLN A 1 195 ? 10.382 8.085 -26.035 1.00 98.50 195 GLN A N 1
ATOM 1481 C CA . GLN A 1 195 ? 10.873 9.319 -26.640 1.00 98.50 195 GLN A CA 1
ATOM 1482 C C . GLN A 1 195 ? 12.382 9.255 -26.906 1.00 98.50 195 GLN A C 1
ATOM 1484 O O . GLN A 1 195 ? 12.827 9.591 -28.005 1.00 98.50 195 GLN A O 1
ATOM 1489 N N . SER A 1 196 ? 13.176 8.779 -25.941 1.00 98.38 196 SER A N 1
ATOM 1490 C CA . SER A 1 196 ? 14.627 8.635 -26.112 1.00 98.38 196 SER A CA 1
ATOM 1491 C C . SER A 1 196 ? 14.987 7.631 -27.215 1.00 98.38 196 SER A C 1
ATOM 1493 O O . SER A 1 196 ? 15.910 7.857 -27.998 1.00 98.38 196 SER A O 1
ATOM 1495 N N . MET A 1 197 ? 14.223 6.542 -27.329 1.00 98.50 197 MET A N 1
ATOM 1496 C CA . MET A 1 197 ? 14.405 5.534 -28.368 1.00 98.50 197 MET A CA 1
ATOM 1497 C C . MET A 1 197 ? 13.988 6.059 -29.740 1.00 98.50 197 MET A C 1
ATOM 1499 O O . MET A 1 197 ? 14.669 5.781 -30.724 1.00 98.50 197 MET A O 1
ATOM 1503 N N . ALA A 1 198 ? 12.902 6.829 -29.820 1.00 98.38 198 ALA A N 1
ATOM 1504 C CA . ALA A 1 198 ? 12.481 7.490 -31.048 1.00 98.38 198 ALA A CA 1
ATOM 1505 C C . ALA A 1 198 ? 13.527 8.510 -31.521 1.00 98.38 198 ALA A C 1
ATOM 1507 O O . ALA A 1 198 ? 13.886 8.495 -32.695 1.00 98.38 198 ALA A O 1
ATOM 1508 N N . ALA A 1 199 ? 14.079 9.317 -30.608 1.00 98.19 199 ALA A N 1
ATOM 1509 C CA . ALA A 1 199 ? 15.149 10.266 -30.913 1.00 98.19 199 ALA A CA 1
ATOM 1510 C C . ALA A 1 199 ? 16.406 9.557 -31.444 1.00 98.19 199 ALA A C 1
ATOM 1512 O O . ALA A 1 199 ? 16.899 9.909 -32.510 1.00 98.19 199 ALA A O 1
ATOM 1513 N N . ARG A 1 200 ? 16.862 8.489 -30.773 1.00 98.25 200 ARG A N 1
ATOM 1514 C CA . ARG A 1 200 ? 18.006 7.681 -31.240 1.00 98.25 200 ARG A CA 1
ATOM 1515 C C . ARG A 1 200 ? 17.754 7.017 -32.590 1.00 98.25 200 ARG A C 1
ATOM 1517 O O . ARG A 1 200 ? 18.669 6.899 -33.394 1.00 98.25 200 ARG A O 1
ATOM 1524 N N . ARG A 1 201 ? 16.525 6.556 -32.847 1.00 98.38 201 ARG A N 1
ATOM 1525 C CA . ARG A 1 201 ? 16.147 6.000 -34.155 1.00 98.38 201 ARG A CA 1
ATOM 1526 C C . ARG A 1 201 ? 16.189 7.067 -35.244 1.00 98.38 201 ARG A C 1
ATOM 1528 O O . ARG A 1 201 ? 16.673 6.769 -36.325 1.00 98.38 201 ARG A O 1
ATOM 1535 N N . ALA A 1 202 ? 15.699 8.274 -34.965 1.00 98.31 202 ALA A N 1
ATOM 1536 C CA . ALA A 1 202 ? 15.748 9.382 -35.913 1.00 98.31 202 ALA A CA 1
ATOM 1537 C C . ALA A 1 202 ? 17.198 9.782 -36.232 1.00 98.31 202 ALA A C 1
ATOM 1539 O O . ALA A 1 202 ? 17.551 9.865 -37.402 1.00 98.31 202 ALA A O 1
ATOM 1540 N N . GLU A 1 203 ? 18.044 9.919 -35.207 1.00 98.31 203 GLU A N 1
ATOM 1541 C CA . GLU A 1 203 ? 19.476 10.214 -35.360 1.00 98.31 203 GLU A CA 1
ATOM 1542 C C . GLU A 1 203 ? 20.201 9.130 -36.175 1.00 98.31 203 GLU A C 1
ATOM 1544 O O . GLU A 1 203 ? 20.916 9.438 -37.124 1.00 98.31 203 GLU A O 1
ATOM 1549 N N . ALA A 1 204 ? 19.955 7.848 -35.878 1.00 98.44 204 ALA A N 1
ATOM 1550 C CA . ALA A 1 204 ? 20.554 6.741 -36.625 1.00 98.44 204 ALA A CA 1
ATOM 1551 C C . ALA A 1 204 ? 20.104 6.696 -38.097 1.00 98.44 204 ALA A C 1
ATOM 1553 O O . ALA A 1 204 ? 20.886 6.317 -38.969 1.00 98.44 204 ALA A O 1
ATOM 1554 N N . VAL A 1 205 ? 18.850 7.062 -38.387 1.00 98.38 205 VAL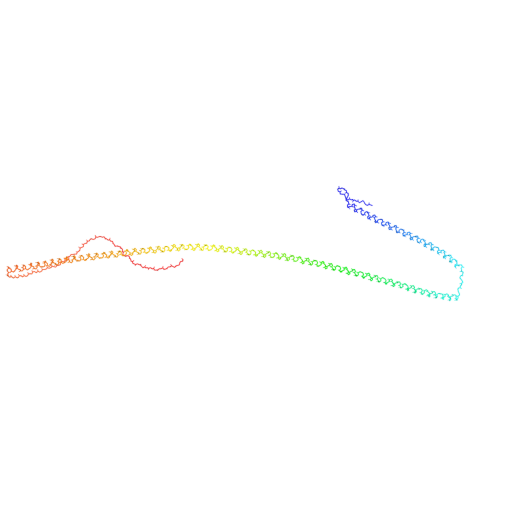 A N 1
ATOM 1555 C CA . VAL A 1 205 ? 18.352 7.173 -39.768 1.00 98.38 205 VAL A CA 1
ATOM 1556 C C . VAL A 1 205 ? 19.028 8.337 -40.488 1.00 98.38 205 VAL A C 1
ATOM 1558 O O . VAL A 1 205 ? 19.481 8.156 -41.613 1.00 98.38 205 VAL A O 1
ATOM 1561 N N . GLU A 1 206 ? 19.166 9.493 -39.838 1.00 98.44 206 GLU A N 1
ATOM 1562 C CA . GLU A 1 206 ? 19.854 10.655 -40.411 1.00 98.44 206 GLU A CA 1
ATOM 1563 C C . GLU A 1 206 ? 21.330 10.351 -40.724 1.00 98.44 206 GLU A C 1
ATOM 1565 O O . GLU A 1 206 ? 21.811 10.651 -41.819 1.00 98.44 206 GLU A O 1
ATOM 1570 N N . GLU A 1 207 ? 22.043 9.684 -39.811 1.00 98.38 207 GLU A N 1
ATOM 1571 C CA . GLU A 1 207 ? 23.432 9.259 -40.028 1.00 98.38 207 GLU A CA 1
ATOM 1572 C C . GLU A 1 207 ? 23.552 8.244 -41.178 1.00 98.38 207 GLU A C 1
ATOM 1574 O O . GLU A 1 207 ? 24.469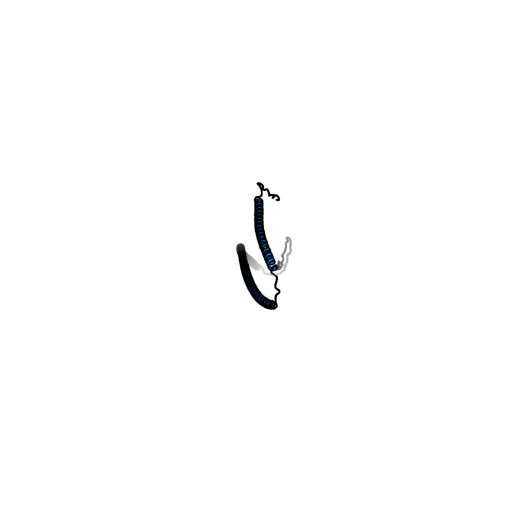 8.325 -42.010 1.00 98.38 207 GLU A O 1
ATOM 1579 N N . LEU A 1 208 ? 22.614 7.296 -41.258 1.00 98.38 208 LEU A N 1
ATOM 1580 C CA . LEU A 1 208 ? 22.567 6.320 -42.341 1.00 98.38 208 LEU A CA 1
ATOM 1581 C C . LEU A 1 208 ? 22.319 7.007 -43.689 1.00 98.38 208 LEU A C 1
ATOM 1583 O O . LEU A 1 208 ? 23.033 6.721 -44.652 1.00 98.38 208 LEU A O 1
ATOM 1587 N N . ASP A 1 209 ? 21.367 7.934 -43.761 1.00 98.44 209 ASP A N 1
ATOM 1588 C CA . ASP A 1 209 ? 21.049 8.687 -44.976 1.00 98.44 209 ASP A CA 1
ATOM 1589 C C . ASP A 1 209 ? 22.224 9.567 -45.423 1.00 98.44 209 ASP A C 1
ATOM 1591 O O . ASP A 1 209 ? 22.552 9.613 -46.617 1.00 98.44 209 ASP A O 1
ATOM 1595 N N . ALA A 1 210 ? 22.922 10.207 -44.479 1.00 98.25 210 ALA A N 1
ATOM 1596 C CA . ALA A 1 210 ? 24.148 10.952 -44.755 1.00 98.25 210 ALA A CA 1
ATOM 1597 C C . ALA A 1 210 ? 25.250 10.035 -45.314 1.00 98.25 210 ALA A C 1
ATOM 1599 O O . ALA A 1 210 ? 25.904 10.364 -46.310 1.00 98.25 210 ALA A O 1
ATOM 1600 N N . THR A 1 211 ? 25.418 8.848 -44.726 1.00 98.31 211 THR A N 1
ATOM 1601 C CA . THR A 1 211 ? 26.391 7.845 -45.178 1.00 98.31 211 THR A CA 1
ATOM 1602 C C . THR A 1 211 ? 26.056 7.325 -46.574 1.00 98.31 211 THR A C 1
ATOM 1604 O O . THR A 1 211 ? 26.939 7.260 -47.430 1.00 98.31 211 THR A O 1
ATOM 1607 N N . ILE A 1 212 ? 24.788 6.997 -46.839 1.00 98.31 212 ILE A N 1
ATOM 1608 C CA . ILE A 1 212 ? 24.313 6.557 -48.157 1.00 98.31 212 ILE A CA 1
ATOM 1609 C C . ILE A 1 212 ? 24.546 7.655 -49.192 1.00 98.31 212 ILE A C 1
ATOM 1611 O O . ILE A 1 212 ? 25.043 7.367 -50.279 1.00 98.31 212 ILE A O 1
ATOM 1615 N N . SER A 1 213 ? 24.232 8.908 -48.864 1.00 98.25 213 SER A N 1
ATOM 1616 C CA . SER A 1 213 ? 24.424 10.046 -49.770 1.00 98.25 213 SER A CA 1
ATOM 1617 C C . SER A 1 213 ? 25.898 10.243 -50.119 1.00 98.25 213 SER A C 1
ATOM 1619 O O . SER A 1 213 ? 26.243 10.345 -51.295 1.00 98.25 213 SER A O 1
ATOM 1621 N N . LYS A 1 214 ? 26.787 10.187 -49.119 1.00 98.25 214 LYS A N 1
ATOM 1622 C CA . LYS A 1 214 ? 28.237 10.242 -49.335 1.00 98.25 214 LYS A CA 1
ATOM 1623 C C . LYS A 1 214 ? 28.728 9.075 -50.194 1.00 98.25 214 LYS A C 1
ATOM 1625 O O . LYS A 1 214 ? 29.497 9.279 -51.127 1.00 98.25 214 LYS A O 1
ATOM 1630 N N . LYS A 1 215 ? 28.274 7.851 -49.911 1.00 97.94 215 LYS A N 1
ATOM 1631 C CA . LYS A 1 215 ? 28.661 6.662 -50.685 1.00 97.94 215 LYS A CA 1
ATOM 1632 C C . LYS A 1 215 ? 28.158 6.717 -52.123 1.00 97.94 215 LYS A C 1
ATOM 1634 O O . LYS A 1 215 ? 28.892 6.321 -53.019 1.00 97.94 215 LYS A O 1
ATOM 1639 N N . ARG A 1 216 ? 26.955 7.247 -52.359 1.00 98.00 216 ARG A N 1
ATOM 1640 C CA . ARG A 1 216 ? 26.440 7.496 -53.713 1.00 98.00 216 ARG A CA 1
ATOM 1641 C C . ARG A 1 216 ? 27.322 8.480 -54.479 1.00 98.00 216 ARG A C 1
ATOM 1643 O O . ARG A 1 216 ? 27.681 8.175 -55.605 1.00 98.00 216 ARG A O 1
ATOM 1650 N N . GLN A 1 217 ? 27.735 9.584 -53.855 1.00 98.00 217 GLN A N 1
ATOM 1651 C CA . GLN A 1 217 ? 28.666 10.540 -54.473 1.00 98.00 217 GLN A CA 1
ATOM 1652 C C . GLN A 1 217 ? 30.035 9.910 -54.773 1.00 98.00 217 GLN A C 1
ATOM 1654 O O . GLN A 1 217 ? 30.601 10.132 -55.837 1.00 98.00 217 GLN A O 1
ATOM 1659 N N . GLU A 1 218 ? 30.574 9.101 -53.853 1.00 97.38 218 GLU A N 1
ATOM 1660 C CA . GLU A 1 218 ? 31.831 8.375 -54.084 1.00 97.38 218 GLU A CA 1
ATOM 1661 C C . GLU A 1 218 ? 31.724 7.405 -55.275 1.00 97.38 218 GLU A C 1
ATOM 1663 O O . GLU A 1 218 ? 32.670 7.306 -56.057 1.00 97.38 218 GLU A O 1
ATOM 1668 N N . ILE A 1 219 ? 30.586 6.715 -55.425 1.00 98.00 219 ILE A N 1
ATOM 1669 C CA . ILE A 1 219 ? 30.311 5.830 -56.567 1.00 98.00 219 ILE A CA 1
ATOM 1670 C C . ILE A 1 219 ? 30.202 6.636 -57.862 1.00 98.00 219 ILE A C 1
ATOM 1672 O O . ILE A 1 219 ? 30.861 6.275 -58.826 1.00 98.00 219 ILE A O 1
ATOM 1676 N N . GLU A 1 220 ? 29.453 7.739 -57.875 1.00 98.12 220 GLU A N 1
ATOM 1677 C CA . GLU A 1 220 ? 29.290 8.602 -59.055 1.00 98.12 220 GLU A CA 1
ATOM 1678 C C . GLU A 1 220 ? 30.646 9.117 -59.566 1.00 98.12 220 GLU A C 1
ATOM 1680 O O . GLU A 1 220 ? 30.985 8.943 -60.734 1.00 98.12 220 GLU A O 1
ATOM 1685 N N . VAL A 1 221 ? 31.499 9.625 -58.669 1.00 97.81 221 VAL A N 1
ATOM 1686 C CA . VAL A 1 221 ? 32.861 10.064 -59.027 1.00 97.81 221 VAL A CA 1
ATOM 1687 C C . VAL A 1 221 ? 33.724 8.899 -59.531 1.00 97.81 221 VAL A C 1
ATOM 1689 O O . VAL A 1 221 ? 34.563 9.081 -60.417 1.00 97.81 221 VAL A O 1
ATOM 1692 N N . ALA A 1 222 ? 33.573 7.697 -58.970 1.00 97.25 222 ALA A N 1
ATOM 1693 C CA . ALA A 1 222 ? 34.298 6.520 -59.442 1.00 97.25 222 ALA A CA 1
ATOM 1694 C C . ALA A 1 222 ? 33.816 6.068 -60.832 1.00 97.25 222 ALA A C 1
ATOM 1696 O O . ALA A 1 222 ? 34.647 5.739 -61.678 1.00 97.25 222 ALA A O 1
ATOM 1697 N N . GLU A 1 223 ? 32.506 6.093 -61.082 1.00 97.75 223 GLU A N 1
ATOM 1698 C CA . GLU A 1 223 ? 31.897 5.795 -62.381 1.00 97.75 223 GLU A CA 1
ATOM 1699 C C . GLU A 1 223 ? 32.368 6.788 -63.450 1.00 97.75 223 GLU A C 1
ATOM 1701 O O . GLU A 1 223 ? 32.829 6.362 -64.510 1.00 97.75 223 GLU A O 1
ATOM 1706 N N . GLU A 1 224 ? 32.371 8.091 -63.153 1.00 97.62 224 GLU A N 1
ATOM 1707 C CA . GLU A 1 224 ? 32.908 9.124 -64.049 1.00 97.62 224 GLU A CA 1
ATOM 1708 C C . GLU A 1 224 ? 34.384 8.884 -64.387 1.00 97.62 224 GLU A C 1
ATOM 1710 O O . GLU A 1 224 ? 34.782 8.983 -65.549 1.00 97.62 224 GLU A O 1
ATOM 1715 N N . ARG A 1 225 ? 35.205 8.514 -63.395 1.00 97.69 225 ARG A N 1
ATOM 1716 C CA . ARG A 1 225 ? 36.623 8.182 -63.616 1.00 97.69 225 ARG A CA 1
ATOM 1717 C C . ARG A 1 225 ? 36.802 6.956 -64.502 1.00 97.69 225 ARG A C 1
ATOM 1719 O O . ARG A 1 225 ? 37.696 6.959 -65.343 1.00 97.69 225 ARG A O 1
ATOM 1726 N N . VAL A 1 226 ? 35.981 5.920 -64.326 1.00 98.00 226 VAL A N 1
ATOM 1727 C CA . VAL A 1 226 ? 36.017 4.719 -65.175 1.00 98.00 226 VAL A CA 1
ATOM 1728 C C . VAL A 1 226 ? 35.613 5.065 -66.607 1.00 98.00 226 VAL A C 1
ATOM 1730 O O . VAL A 1 226 ? 36.289 4.641 -67.542 1.00 98.00 226 VAL A O 1
ATOM 1733 N N . ILE A 1 227 ? 34.559 5.864 -66.795 1.00 98.00 227 ILE A N 1
ATOM 1734 C CA . ILE A 1 227 ? 34.139 6.332 -68.122 1.00 98.00 227 ILE A CA 1
ATOM 1735 C C . ILE A 1 227 ? 35.264 7.140 -68.777 1.00 98.00 227 ILE A C 1
ATOM 1737 O O . ILE A 1 227 ? 35.644 6.831 -69.904 1.00 98.00 227 ILE A O 1
ATOM 1741 N N . ALA A 1 228 ? 35.843 8.113 -68.067 1.00 97.19 228 ALA A N 1
ATOM 1742 C CA . ALA A 1 228 ? 36.941 8.933 -68.576 1.00 97.19 228 ALA A CA 1
ATOM 1743 C C . ALA A 1 228 ? 38.158 8.080 -68.977 1.00 97.19 228 ALA A C 1
ATOM 1745 O O . ALA A 1 228 ? 38.656 8.209 -70.096 1.00 97.19 228 ALA A O 1
ATOM 1746 N N . ALA A 1 229 ? 38.583 7.153 -68.113 1.00 97.06 229 ALA A N 1
ATOM 1747 C CA . ALA A 1 229 ? 39.698 6.250 -68.395 1.00 97.06 229 ALA A CA 1
ATOM 1748 C C . ALA A 1 229 ? 39.431 5.355 -69.617 1.00 97.06 229 ALA A C 1
ATOM 1750 O O . ALA A 1 229 ? 40.324 5.167 -70.440 1.00 97.06 229 ALA A O 1
ATOM 1751 N N . ASN A 1 230 ? 38.206 4.842 -69.776 1.00 97.44 230 ASN A N 1
ATOM 1752 C CA . ASN A 1 230 ? 37.829 4.062 -70.957 1.00 97.44 230 ASN A CA 1
ATOM 1753 C C . ASN A 1 230 ? 37.859 4.918 -72.230 1.00 97.44 230 ASN A C 1
ATOM 1755 O O . ASN A 1 230 ? 38.414 4.485 -73.232 1.00 97.44 230 ASN A O 1
ATOM 1759 N N . THR A 1 231 ? 37.334 6.149 -72.190 1.00 97.88 231 THR A N 1
ATOM 1760 C CA . THR A 1 231 ? 37.380 7.048 -73.356 1.00 97.88 231 THR A CA 1
ATOM 1761 C C . THR A 1 231 ? 38.809 7.427 -73.751 1.00 97.88 231 THR A C 1
ATOM 1763 O O . THR A 1 231 ? 39.128 7.465 -74.936 1.00 97.88 231 THR A O 1
ATOM 1766 N N . GLU A 1 232 ? 39.693 7.660 -72.777 1.00 97.12 232 GLU A N 1
ATOM 1767 C CA . GLU A 1 232 ? 41.111 7.936 -73.024 1.00 97.12 232 GLU A CA 1
ATOM 1768 C C . GLU A 1 232 ? 41.833 6.708 -73.596 1.00 97.12 232 GLU A C 1
ATOM 1770 O O . GLU A 1 232 ? 42.625 6.832 -74.535 1.00 97.12 232 GLU A O 1
ATOM 1775 N N . ALA A 1 233 ? 41.532 5.514 -73.076 1.00 96.81 233 ALA A N 1
ATOM 1776 C CA . ALA A 1 233 ? 42.057 4.260 -73.602 1.00 96.81 233 ALA A CA 1
ATOM 1777 C C . ALA A 1 233 ? 41.605 4.024 -75.054 1.00 96.81 233 ALA A C 1
ATOM 1779 O O . ALA A 1 233 ? 42.444 3.715 -75.901 1.00 96.81 233 ALA A O 1
ATOM 1780 N N . ASP A 1 234 ? 40.321 4.231 -75.364 1.00 97.56 234 ASP A N 1
ATOM 1781 C CA . ASP A 1 234 ? 39.771 4.101 -76.719 1.00 97.56 234 ASP A CA 1
ATOM 1782 C C . ASP A 1 234 ? 40.424 5.089 -77.699 1.00 97.56 234 ASP A C 1
ATOM 1784 O O . ASP A 1 234 ? 40.802 4.709 -78.811 1.00 97.56 234 ASP A O 1
ATOM 1788 N N . GLU A 1 235 ? 40.624 6.346 -77.291 1.00 97.56 235 GLU A N 1
ATOM 1789 C CA . GLU A 1 235 ? 41.328 7.346 -78.101 1.00 97.56 235 GLU A CA 1
ATOM 1790 C C . GLU A 1 235 ? 42.801 6.982 -78.318 1.00 97.56 235 GLU A C 1
ATOM 1792 O O . GLU A 1 235 ? 43.306 7.063 -79.441 1.00 97.56 235 GLU A O 1
ATOM 1797 N N . THR A 1 236 ? 43.483 6.510 -77.273 1.00 97.31 236 THR A N 1
ATOM 1798 C CA . THR A 1 236 ? 44.879 6.062 -77.361 1.00 97.31 236 THR A CA 1
ATOM 1799 C C . THR A 1 236 ? 45.014 4.879 -78.318 1.00 97.31 236 THR A C 1
ATOM 1801 O O . THR A 1 236 ? 45.888 4.885 -79.186 1.00 97.31 236 THR A O 1
ATOM 1804 N N . LEU A 1 237 ? 44.119 3.889 -78.223 1.00 97.12 237 LEU A N 1
ATOM 1805 C CA . LEU A 1 237 ? 44.068 2.750 -79.142 1.00 97.12 237 LEU A CA 1
ATOM 1806 C C . LEU A 1 237 ? 43.785 3.197 -80.578 1.00 97.12 237 LEU A C 1
ATOM 1808 O O . LEU A 1 237 ? 44.418 2.706 -81.513 1.00 97.12 237 LEU A O 1
ATOM 1812 N N . ARG A 1 238 ? 42.868 4.150 -80.774 1.00 97.62 238 ARG A N 1
ATOM 1813 C CA . ARG A 1 238 ? 42.560 4.705 -82.097 1.00 97.62 238 ARG A CA 1
ATOM 1814 C C . ARG A 1 238 ? 43.776 5.388 -82.719 1.00 97.62 238 ARG A C 1
ATOM 1816 O O . ARG A 1 238 ? 44.081 5.121 -83.880 1.00 97.62 238 ARG A O 1
ATOM 1823 N N . LEU A 1 239 ? 44.478 6.230 -81.960 1.00 97.38 239 LEU A N 1
ATOM 1824 C CA . LEU A 1 239 ? 45.693 6.910 -82.416 1.00 97.38 239 LEU A CA 1
ATOM 1825 C C . LEU A 1 239 ? 46.823 5.919 -82.707 1.00 97.38 239 LEU A C 1
ATOM 1827 O O . LEU A 1 239 ? 47.458 6.020 -83.755 1.00 97.38 239 LEU A O 1
ATOM 1831 N N . ALA A 1 240 ? 47.038 4.931 -81.835 1.00 96.38 240 ALA A N 1
ATOM 1832 C CA . ALA A 1 240 ? 48.040 3.889 -82.041 1.00 96.38 240 ALA A CA 1
ATOM 1833 C C . ALA A 1 240 ? 47.756 3.067 -83.310 1.00 96.38 240 ALA A C 1
ATOM 1835 O O . ALA A 1 240 ? 48.669 2.827 -84.097 1.00 96.38 240 ALA A O 1
ATOM 1836 N N . ASN A 1 241 ? 46.493 2.703 -83.558 1.00 96.88 241 ASN A N 1
ATOM 1837 C CA . ASN A 1 241 ? 46.091 2.008 -84.784 1.00 96.88 241 ASN A CA 1
ATOM 1838 C C . ASN A 1 241 ? 46.295 2.879 -86.033 1.00 96.88 241 ASN A C 1
ATOM 1840 O O . ASN A 1 241 ? 46.830 2.398 -87.025 1.00 96.88 241 ASN A O 1
ATOM 1844 N N . GLN A 1 242 ? 45.945 4.170 -85.986 1.00 97.38 242 GLN A N 1
ATOM 1845 C CA . GLN A 1 242 ? 46.198 5.095 -87.100 1.00 97.38 242 GLN A CA 1
ATOM 1846 C C . GLN A 1 242 ? 47.694 5.250 -87.401 1.00 97.38 242 GLN A C 1
ATOM 1848 O O . GLN A 1 242 ? 48.091 5.257 -88.565 1.00 97.38 242 GLN A O 1
ATOM 1853 N N . GLN A 1 243 ? 48.527 5.357 -86.362 1.00 96.56 243 GLN A N 1
ATOM 1854 C CA . GLN A 1 243 ? 49.982 5.421 -86.501 1.00 96.56 243 GLN A CA 1
ATOM 1855 C C . GLN A 1 243 ? 50.554 4.118 -87.065 1.00 96.56 243 GLN A C 1
ATOM 1857 O O . GLN A 1 243 ? 51.408 4.166 -87.948 1.00 96.56 243 GLN A O 1
ATOM 1862 N N . ALA A 1 244 ? 50.071 2.966 -86.594 1.00 95.94 244 ALA A N 1
ATOM 1863 C CA . ALA A 1 244 ? 50.460 1.663 -87.118 1.00 95.94 244 ALA A CA 1
ATOM 1864 C C . ALA A 1 244 ? 50.084 1.526 -88.603 1.00 95.94 244 ALA A C 1
ATOM 1866 O O . ALA A 1 244 ? 50.938 1.171 -89.412 1.00 95.94 244 ALA A O 1
ATOM 1867 N N . ASP A 1 245 ? 48.856 1.892 -88.984 1.00 96.69 245 ASP A N 1
ATOM 1868 C CA . ASP A 1 245 ? 48.400 1.889 -90.378 1.00 96.69 245 ASP A CA 1
ATOM 1869 C C . ASP A 1 245 ? 49.245 2.815 -91.261 1.00 96.69 245 ASP A C 1
ATOM 1871 O O . ASP A 1 245 ? 49.589 2.464 -92.391 1.00 96.69 245 ASP A O 1
ATOM 1875 N N . GLN A 1 246 ? 49.597 4.003 -90.761 1.00 96.88 246 GLN A N 1
ATOM 1876 C CA . GLN A 1 246 ? 50.458 4.937 -91.480 1.00 96.88 246 GLN A CA 1
ATOM 1877 C C . GLN A 1 246 ? 51.870 4.372 -91.662 1.00 96.88 246 GLN A C 1
ATOM 1879 O O . GLN A 1 246 ? 52.386 4.395 -92.776 1.00 96.88 246 GLN A O 1
ATOM 1884 N N . LEU A 1 247 ? 52.469 3.814 -90.605 1.00 96.19 247 LEU A N 1
ATOM 1885 C CA . LEU A 1 247 ? 53.790 3.189 -90.662 1.00 96.19 247 LEU A CA 1
ATOM 1886 C C . LEU A 1 247 ? 53.816 2.031 -91.668 1.00 96.19 247 LEU A C 1
ATOM 1888 O O . LEU A 1 247 ? 54.758 1.925 -92.451 1.00 96.19 247 LEU A O 1
ATOM 1892 N N . VAL A 1 248 ? 52.775 1.190 -91.674 1.00 97.25 248 VAL A N 1
ATOM 1893 C CA . VAL A 1 248 ? 52.628 0.092 -92.641 1.00 97.25 248 VAL A CA 1
ATOM 1894 C C . VAL A 1 248 ? 52.558 0.642 -94.066 1.00 97.25 248 VAL A C 1
ATOM 1896 O O . VAL A 1 248 ? 53.313 0.183 -94.920 1.00 97.25 248 VAL A O 1
ATOM 1899 N N . ARG A 1 249 ? 51.737 1.667 -94.330 1.00 97.00 249 ARG A N 1
ATOM 1900 C CA . ARG A 1 249 ? 51.649 2.297 -95.662 1.00 97.00 249 ARG A CA 1
ATOM 1901 C C . ARG A 1 249 ? 52.966 2.929 -96.104 1.00 97.00 249 ARG A C 1
ATOM 1903 O O . ARG A 1 249 ? 53.354 2.787 -97.262 1.00 97.00 249 ARG A O 1
ATOM 1910 N N . ASP A 1 250 ? 53.655 3.628 -95.208 1.00 95.75 250 ASP A N 1
ATOM 1911 C CA . ASP A 1 250 ? 54.944 4.255 -95.504 1.00 95.75 250 ASP A CA 1
ATOM 1912 C C . ASP A 1 250 ? 56.006 3.191 -95.810 1.00 95.75 250 ASP A C 1
ATOM 1914 O O . ASP A 1 250 ? 56.732 3.316 -96.799 1.00 95.75 250 ASP A O 1
ATOM 1918 N N . ALA A 1 251 ? 56.046 2.102 -95.035 1.00 95.00 251 ALA A N 1
ATOM 1919 C CA . ALA A 1 251 ? 56.921 0.961 -95.287 1.00 95.00 251 ALA A CA 1
ATOM 1920 C C . ALA A 1 251 ? 56.600 0.267 -96.623 1.00 95.00 251 ALA A C 1
ATOM 1922 O O . ALA A 1 251 ? 57.517 -0.043 -97.384 1.00 95.00 251 ALA A O 1
ATOM 1923 N N . GLU A 1 252 ? 55.321 0.071 -96.958 1.00 96.00 252 GLU A N 1
ATOM 1924 C CA . GLU A 1 252 ? 54.887 -0.472 -98.253 1.00 96.00 252 GLU A CA 1
ATOM 1925 C C . GLU A 1 252 ? 55.300 0.435 -99.420 1.00 96.00 252 GLU A C 1
ATOM 1927 O O . GLU A 1 252 ? 55.825 -0.043 -100.428 1.00 96.00 252 GLU A O 1
ATOM 1932 N N . ASN A 1 253 ? 55.122 1.753 -99.288 1.00 96.00 253 ASN A N 1
ATOM 1933 C CA . ASN A 1 253 ? 55.534 2.729 -100.297 1.00 96.00 253 ASN A CA 1
ATOM 1934 C C . ASN A 1 253 ? 57.056 2.739 -100.493 1.00 96.00 253 ASN A C 1
ATOM 1936 O O . ASN A 1 253 ? 57.532 2.724 -101.631 1.00 96.00 253 ASN A O 1
ATOM 1940 N N . GLN A 1 254 ? 57.827 2.719 -99.401 1.00 95.31 254 GLN A N 1
ATOM 1941 C CA . GLN A 1 254 ? 59.287 2.623 -99.446 1.00 95.31 254 GLN A CA 1
ATOM 1942 C C . GLN A 1 254 ? 59.738 1.312 -100.094 1.00 95.31 254 GLN A C 1
ATOM 1944 O O . GLN A 1 254 ? 60.576 1.341 -100.997 1.00 95.31 254 GLN A O 1
ATOM 1949 N N . ALA A 1 255 ? 59.151 0.178 -99.703 1.00 95.00 255 ALA A N 1
ATOM 1950 C CA . ALA A 1 255 ? 59.440 -1.123 -100.298 1.00 95.00 255 ALA A CA 1
ATOM 1951 C C . ALA A 1 255 ? 59.130 -1.132 -101.803 1.00 95.00 255 ALA A C 1
ATOM 1953 O O . ALA A 1 255 ? 59.961 -1.563 -102.605 1.00 95.00 255 ALA A O 1
ATOM 1954 N N . ASN A 1 256 ? 57.984 -0.582 -102.215 1.00 95.75 256 ASN A N 1
ATOM 1955 C CA . ASN A 1 256 ? 57.622 -0.435 -103.624 1.00 95.75 256 ASN A CA 1
ATOM 1956 C C . ASN A 1 256 ? 58.618 0.454 -104.382 1.00 95.75 256 ASN A C 1
ATOM 1958 O O . ASN A 1 256 ? 59.051 0.082 -105.475 1.00 95.75 256 ASN A O 1
ATOM 1962 N N . SER A 1 257 ? 59.038 1.583 -103.801 1.00 95.69 257 SER A N 1
ATOM 1963 C CA . SER A 1 257 ? 60.064 2.457 -104.387 1.00 95.69 257 SER A CA 1
ATOM 1964 C C . SER A 1 257 ? 61.394 1.723 -104.557 1.00 95.69 257 SER A C 1
ATOM 1966 O O . SER A 1 257 ? 61.966 1.728 -105.647 1.00 95.69 257 SER A O 1
ATOM 1968 N N . MET A 1 258 ? 61.855 1.006 -103.526 1.00 94.62 258 MET A N 1
ATOM 1969 C CA . MET A 1 258 ? 63.074 0.195 -103.589 1.00 94.62 258 MET A CA 1
ATOM 1970 C C . MET A 1 258 ? 62.983 -0.884 -104.674 1.00 94.62 258 MET A C 1
ATOM 1972 O O . MET A 1 258 ? 63.943 -1.080 -105.418 1.00 94.62 258 MET A O 1
ATOM 1976 N N . ILE A 1 259 ? 61.832 -1.553 -104.818 1.00 96.06 259 ILE A N 1
ATOM 1977 C CA . ILE A 1 259 ? 61.597 -2.546 -105.877 1.00 96.06 259 ILE A CA 1
ATOM 1978 C C . ILE A 1 259 ? 61.661 -1.891 -107.263 1.00 96.06 259 ILE A C 1
ATOM 1980 O O . ILE A 1 259 ? 62.290 -2.442 -108.169 1.00 96.06 259 ILE A O 1
ATOM 1984 N N . VAL A 1 260 ? 61.036 -0.726 -107.457 1.00 95.88 260 VAL A N 1
ATOM 1985 C CA . VAL A 1 260 ? 61.068 0.009 -108.735 1.00 95.88 260 VAL A CA 1
ATOM 1986 C C . VAL A 1 260 ? 62.488 0.468 -109.068 1.00 95.88 260 VAL A C 1
ATOM 1988 O O . VAL A 1 260 ? 62.955 0.263 -110.191 1.00 95.88 260 VAL A O 1
ATOM 1991 N N . GLU A 1 261 ? 63.212 1.026 -108.101 1.00 94.25 261 GLU A N 1
ATOM 1992 C CA . GLU A 1 261 ? 64.609 1.423 -108.266 1.00 94.25 261 GLU A CA 1
ATOM 1993 C C . GLU A 1 261 ? 65.523 0.234 -108.559 1.00 94.25 261 GLU A C 1
ATOM 1995 O O . GLU A 1 261 ? 66.404 0.335 -109.416 1.00 94.25 261 GLU A O 1
ATOM 2000 N N . ALA A 1 262 ? 65.335 -0.891 -107.865 1.00 92.94 262 ALA A N 1
ATOM 2001 C CA . ALA A 1 262 ? 66.079 -2.122 -108.100 1.00 92.94 262 ALA A CA 1
ATOM 2002 C C . ALA A 1 262 ? 65.802 -2.667 -109.506 1.00 92.94 262 ALA A C 1
ATOM 2004 O O . ALA A 1 262 ? 66.747 -2.985 -110.224 1.00 92.94 262 ALA A O 1
ATOM 2005 N N . LYS A 1 263 ? 64.537 -2.684 -109.949 1.00 94.50 263 LYS A N 1
ATOM 2006 C CA . LYS A 1 263 ? 64.156 -3.054 -111.323 1.00 94.50 263 LYS A CA 1
ATOM 2007 C C . LYS A 1 263 ? 64.772 -2.117 -112.360 1.00 94.50 263 LYS A C 1
ATOM 2009 O O . LYS A 1 263 ? 65.324 -2.590 -113.343 1.00 94.50 263 LYS A O 1
ATOM 2014 N N . SER A 1 264 ? 64.740 -0.804 -112.134 1.00 94.75 264 SER A N 1
ATOM 2015 C CA . SER A 1 264 ? 65.365 0.185 -113.024 1.00 94.75 264 SER A CA 1
ATOM 2016 C C . SER A 1 264 ? 66.888 0.033 -113.087 1.00 94.75 264 SER A C 1
ATOM 2018 O O . SER A 1 264 ? 67.483 0.141 -114.159 1.00 94.75 264 SER A O 1
ATOM 2020 N N . ARG A 1 265 ? 67.548 -0.229 -111.951 1.00 94.19 265 ARG A N 1
ATOM 2021 C CA . ARG A 1 265 ? 68.988 -0.531 -111.899 1.00 94.19 265 ARG A CA 1
ATOM 2022 C C . ARG A 1 265 ? 69.312 -1.834 -112.625 1.00 94.19 265 ARG A C 1
ATOM 2024 O O . ARG A 1 265 ? 70.257 -1.850 -113.408 1.00 94.19 265 ARG A O 1
ATOM 2031 N N . ALA A 1 266 ? 68.518 -2.882 -112.415 1.00 92.94 266 ALA A N 1
ATOM 2032 C CA . ALA A 1 266 ? 68.661 -4.160 -113.104 1.00 92.94 266 ALA A CA 1
ATOM 2033 C C . ALA A 1 266 ? 68.468 -4.006 -114.621 1.00 92.94 266 ALA A C 1
ATOM 2035 O O . ALA A 1 266 ? 69.282 -4.508 -115.386 1.00 92.94 266 ALA A O 1
ATOM 2036 N N . GLU A 1 267 ? 67.466 -3.243 -115.061 1.00 93.06 267 GLU A N 1
ATOM 2037 C CA . GLU A 1 267 ? 67.214 -2.959 -116.477 1.00 93.06 267 GLU A CA 1
ATOM 2038 C C . GLU A 1 267 ? 68.356 -2.150 -117.107 1.00 93.06 267 GLU A C 1
ATOM 2040 O O . GLU A 1 267 ? 68.842 -2.499 -118.179 1.00 93.06 267 GLU A O 1
ATOM 2045 N N . ARG A 1 268 ? 68.863 -1.116 -116.421 1.00 93.25 268 ARG A N 1
ATOM 2046 C CA . ARG A 1 268 ? 70.051 -0.367 -116.867 1.00 93.25 268 ARG A CA 1
ATOM 2047 C C . ARG A 1 268 ? 71.292 -1.251 -116.944 1.00 93.25 268 ARG A C 1
ATOM 2049 O O . ARG A 1 268 ? 72.044 -1.160 -117.908 1.00 93.25 268 ARG A O 1
ATOM 2056 N N . SER A 1 269 ? 71.507 -2.107 -115.948 1.00 92.19 269 SER A N 1
ATOM 2057 C CA . SER A 1 269 ? 72.607 -3.072 -115.948 1.00 92.19 269 SER A CA 1
ATOM 2058 C C . SER A 1 269 ? 72.469 -4.068 -117.101 1.00 92.19 269 SER A C 1
ATOM 2060 O O . SER A 1 269 ? 73.457 -4.305 -117.790 1.00 92.19 269 SER A O 1
ATOM 2062 N N . ARG A 1 270 ? 71.254 -4.563 -117.383 1.00 92.69 270 ARG A N 1
ATOM 2063 C CA . ARG A 1 270 ? 70.960 -5.425 -118.535 1.00 92.69 270 ARG A CA 1
ATOM 2064 C C . ARG A 1 270 ? 71.255 -4.716 -119.851 1.00 92.69 270 ARG A C 1
ATOM 2066 O O . ARG A 1 270 ? 71.966 -5.271 -120.671 1.00 92.69 270 ARG A O 1
ATOM 2073 N N . GLN A 1 271 ? 70.786 -3.483 -120.034 1.00 93.38 271 GLN A N 1
ATOM 2074 C CA . GLN A 1 271 ? 71.057 -2.701 -121.245 1.00 93.38 271 GLN A CA 1
ATOM 2075 C C . GLN A 1 271 ? 72.546 -2.396 -121.421 1.00 93.38 271 GLN A C 1
ATOM 2077 O O . GLN A 1 271 ? 73.054 -2.443 -122.538 1.00 93.38 271 GLN A O 1
ATOM 2082 N N . ASN A 1 272 ? 73.265 -2.092 -120.338 1.00 90.75 272 ASN A N 1
ATOM 2083 C CA . ASN A 1 272 ? 74.714 -1.909 -120.387 1.00 90.75 272 ASN A CA 1
ATOM 2084 C C . ASN A 1 272 ? 75.419 -3.217 -120.761 1.00 90.75 272 ASN A C 1
ATOM 2086 O O . ASN A 1 272 ? 76.256 -3.198 -121.656 1.00 90.75 272 ASN A O 1
ATOM 2090 N N . ALA A 1 273 ? 75.032 -4.345 -120.161 1.00 88.94 273 ALA A N 1
ATOM 2091 C CA . ALA A 1 273 ? 75.557 -5.661 -120.512 1.00 88.94 273 ALA A CA 1
ATOM 2092 C C . ALA A 1 273 ? 75.232 -6.037 -121.970 1.00 88.94 273 ALA A C 1
ATOM 2094 O O . ALA A 1 273 ? 76.103 -6.511 -122.686 1.00 88.94 273 ALA A O 1
ATOM 2095 N N . GLU A 1 274 ? 74.019 -5.765 -122.457 1.00 91.31 274 GLU A N 1
ATOM 2096 C CA . GLU A 1 274 ? 73.627 -5.960 -123.859 1.00 91.31 274 GLU A CA 1
ATOM 2097 C C . GLU A 1 274 ? 74.445 -5.074 -124.804 1.00 91.31 274 GLU A C 1
ATOM 2099 O O . GLU A 1 274 ? 74.905 -5.547 -125.842 1.00 91.31 274 GLU A O 1
ATOM 2104 N N . ARG A 1 275 ? 74.686 -3.806 -124.445 1.00 90.69 275 ARG A N 1
ATOM 2105 C CA . ARG A 1 275 ? 75.568 -2.902 -125.201 1.00 90.69 275 ARG A CA 1
ATOM 2106 C C . ARG A 1 275 ? 77.008 -3.393 -125.207 1.00 90.69 275 ARG A C 1
ATOM 2108 O O . ARG A 1 275 ? 77.648 -3.343 -126.253 1.00 90.69 275 ARG A O 1
ATOM 2115 N N . GLU A 1 276 ? 77.521 -3.872 -124.079 1.00 90.75 276 GLU A N 1
ATOM 2116 C CA . GLU A 1 276 ? 78.859 -4.456 -123.984 1.00 90.75 276 GLU A CA 1
ATOM 2117 C C . GLU A 1 276 ? 78.971 -5.735 -124.814 1.00 90.75 276 GLU A C 1
ATOM 2119 O O . GLU A 1 276 ? 79.941 -5.888 -125.551 1.00 90.75 276 GLU A O 1
ATOM 2124 N N . VAL A 1 277 ? 77.963 -6.611 -124.783 1.00 89.88 277 VAL A N 1
ATOM 2125 C CA . VAL A 1 277 ? 77.889 -7.815 -125.625 1.00 89.88 277 VAL A CA 1
ATOM 2126 C C . VAL A 1 277 ? 77.803 -7.442 -127.103 1.00 89.88 277 VAL A C 1
ATOM 2128 O O . VAL A 1 277 ? 78.511 -8.033 -127.917 1.00 89.88 277 VAL A O 1
ATOM 2131 N N . ALA A 1 278 ? 77.000 -6.445 -127.478 1.00 87.75 278 ALA A N 1
ATOM 2132 C CA . ALA A 1 278 ? 76.914 -5.955 -128.852 1.00 87.75 278 ALA A CA 1
ATOM 2133 C C . ALA A 1 278 ? 78.243 -5.339 -129.313 1.00 87.75 278 ALA A C 1
ATOM 2135 O O . ALA A 1 278 ? 78.713 -5.640 -130.408 1.00 87.75 278 ALA A O 1
ATOM 2136 N N . ALA A 1 279 ? 78.900 -4.541 -128.468 1.00 86.44 279 ALA A N 1
ATOM 2137 C CA . ALA A 1 279 ? 80.219 -3.981 -128.742 1.00 86.44 279 ALA A CA 1
ATOM 2138 C C . ALA A 1 279 ? 81.296 -5.073 -128.836 1.00 86.44 279 ALA A C 1
ATOM 2140 O O . ALA A 1 279 ? 82.149 -5.018 -129.719 1.00 86.44 279 ALA A O 1
ATOM 2141 N N . ALA A 1 280 ? 81.257 -6.088 -127.971 1.00 83.50 280 ALA A N 1
ATOM 2142 C CA . ALA A 1 280 ? 82.145 -7.245 -128.024 1.00 83.50 280 ALA A CA 1
ATOM 2143 C C . ALA A 1 280 ? 81.897 -8.089 -129.282 1.00 83.50 280 ALA A C 1
ATOM 2145 O O . ALA A 1 280 ? 82.853 -8.527 -129.916 1.00 83.50 280 ALA A O 1
ATOM 2146 N N . THR A 1 281 ? 80.639 -8.253 -129.694 1.00 86.44 281 THR A N 1
ATOM 2147 C CA . THR A 1 281 ? 80.262 -8.929 -130.944 1.00 86.44 281 THR A CA 1
ATOM 2148 C C . THR A 1 281 ? 80.744 -8.132 -132.152 1.00 86.44 281 THR A C 1
ATOM 2150 O O . THR A 1 281 ? 81.384 -8.698 -133.025 1.00 86.44 281 THR A O 1
ATOM 2153 N N . ALA A 1 282 ? 80.569 -6.808 -132.170 1.00 85.06 282 ALA A N 1
ATOM 2154 C CA . ALA A 1 282 ? 81.095 -5.945 -133.226 1.00 85.06 282 ALA A CA 1
ATOM 2155 C C . ALA A 1 282 ? 82.632 -5.947 -133.269 1.00 85.06 282 ALA A C 1
ATOM 2157 O O . ALA A 1 282 ? 83.216 -5.964 -134.348 1.00 85.06 282 ALA A O 1
ATOM 2158 N N . ARG A 1 283 ? 83.311 -5.980 -132.112 1.00 85.31 283 ARG A N 1
ATOM 2159 C CA . ARG A 1 283 ? 84.769 -6.186 -132.034 1.00 85.31 283 ARG A CA 1
ATOM 2160 C C . ARG A 1 283 ? 85.158 -7.553 -132.586 1.00 85.31 283 ARG A C 1
ATOM 2162 O O . ARG A 1 283 ? 86.091 -7.619 -133.373 1.00 85.31 283 ARG A O 1
ATOM 2169 N N . ARG A 1 284 ? 84.442 -8.623 -132.228 1.00 86.44 284 ARG A N 1
ATOM 2170 C CA . ARG A 1 284 ? 84.650 -9.973 -132.773 1.00 86.44 284 ARG A CA 1
ATOM 2171 C C . ARG A 1 284 ? 84.465 -9.984 -134.286 1.00 86.44 284 ARG A C 1
ATOM 2173 O O . ARG A 1 284 ? 85.307 -10.534 -134.984 1.00 86.44 284 ARG A O 1
ATOM 2180 N N . ASP A 1 285 ? 83.401 -9.380 -134.796 1.00 85.06 285 ASP A N 1
ATOM 2181 C CA . ASP A 1 285 ? 83.085 -9.345 -136.223 1.00 85.06 285 ASP A CA 1
ATOM 2182 C C . ASP A 1 285 ? 84.080 -8.466 -136.984 1.00 85.06 285 ASP A C 1
ATOM 2184 O O . ASP A 1 285 ? 84.534 -8.857 -138.052 1.00 85.06 285 ASP A O 1
ATOM 2188 N N . SER A 1 286 ? 84.515 -7.345 -136.402 1.00 83.69 286 SER A N 1
ATOM 2189 C CA . SER A 1 286 ? 85.609 -6.515 -136.916 1.00 83.69 286 SER A CA 1
ATOM 2190 C C . SER A 1 286 ? 86.929 -7.285 -136.950 1.00 83.69 286 SER A C 1
ATOM 2192 O O . SER A 1 286 ? 87.584 -7.302 -137.984 1.00 83.69 286 SER A O 1
ATOM 2194 N N . ILE A 1 287 ? 87.289 -8.008 -135.884 1.00 78.81 287 ILE A N 1
ATOM 2195 C CA . ILE A 1 287 ? 88.460 -8.898 -135.863 1.00 78.81 287 ILE A CA 1
ATOM 2196 C C . ILE A 1 287 ? 88.304 -10.006 -136.911 1.00 78.81 287 ILE A C 1
ATOM 2198 O O . ILE A 1 287 ? 89.254 -10.318 -137.615 1.00 78.81 287 ILE A O 1
ATOM 2202 N N . THR A 1 288 ? 87.109 -10.573 -137.078 1.00 79.94 288 THR A N 1
ATOM 2203 C CA . THR A 1 288 ? 86.835 -11.613 -138.082 1.00 79.94 288 THR A CA 1
ATOM 2204 C C . THR A 1 288 ? 86.951 -11.054 -139.502 1.00 79.94 288 THR A C 1
ATOM 2206 O O . THR A 1 288 ? 87.533 -11.703 -140.366 1.00 79.94 288 THR A O 1
ATOM 2209 N N . ALA A 1 289 ? 86.477 -9.831 -139.745 1.00 77.00 289 ALA A N 1
ATOM 2210 C CA . ALA A 1 289 ? 86.606 -9.121 -141.013 1.00 77.00 289 ALA A CA 1
ATOM 2211 C C . ALA A 1 289 ? 88.049 -8.663 -141.282 1.00 77.00 289 ALA A C 1
ATOM 2213 O O . ALA A 1 289 ? 88.504 -8.709 -142.422 1.00 77.00 289 ALA A O 1
ATOM 2214 N N . GLN A 1 290 ? 88.797 -8.262 -140.251 1.00 78.50 290 GLN A N 1
ATOM 2215 C CA . GLN A 1 290 ? 90.232 -7.982 -140.330 1.00 78.50 290 GLN A CA 1
ATOM 2216 C C . GLN A 1 290 ? 91.010 -9.264 -140.636 1.00 78.50 290 GLN A C 1
ATOM 2218 O O . GLN A 1 290 ? 91.853 -9.253 -141.522 1.00 78.50 290 GLN A O 1
ATOM 2223 N N . LEU A 1 291 ? 90.678 -10.391 -140.001 1.00 76.94 291 LEU A N 1
ATOM 2224 C CA . LEU A 1 291 ? 91.248 -11.704 -140.316 1.00 76.94 291 LEU A CA 1
ATOM 2225 C C . LEU A 1 291 ? 90.867 -12.177 -141.727 1.00 76.94 291 LEU A C 1
ATOM 2227 O O . LEU A 1 291 ? 91.697 -12.784 -142.397 1.00 76.94 291 LEU A O 1
ATOM 2231 N N . ALA A 1 292 ? 89.655 -11.886 -142.209 1.00 71.56 292 ALA A N 1
ATOM 2232 C CA . ALA A 1 292 ? 89.237 -12.170 -143.582 1.00 71.56 292 ALA A CA 1
ATOM 2233 C C . ALA A 1 292 ? 89.993 -11.300 -144.600 1.00 71.56 292 ALA A C 1
ATOM 2235 O O . ALA A 1 292 ? 90.496 -11.827 -145.586 1.00 71.56 292 ALA A O 1
ATOM 2236 N N . ASN A 1 293 ? 90.161 -10.002 -144.328 1.00 63.12 293 ASN A N 1
ATOM 2237 C CA . ASN A 1 293 ? 90.962 -9.097 -145.156 1.00 63.12 293 ASN A CA 1
ATOM 2238 C C . ASN A 1 293 ? 92.451 -9.447 -145.129 1.00 63.12 293 ASN A C 1
ATOM 2240 O O . ASN A 1 293 ? 93.102 -9.365 -146.161 1.00 63.12 293 ASN A O 1
ATOM 2244 N N . VAL A 1 294 ? 92.991 -9.892 -143.993 1.00 67.44 294 VAL A N 1
ATOM 2245 C CA . VAL A 1 294 ? 94.356 -10.428 -143.915 1.00 67.44 294 VAL A CA 1
ATOM 2246 C C . VAL A 1 294 ? 94.453 -11.740 -144.694 1.00 67.44 294 VAL A C 1
ATOM 2248 O O . VAL A 1 294 ? 95.394 -11.900 -145.460 1.00 67.44 294 VAL A O 1
ATOM 2251 N N . ARG A 1 295 ? 93.462 -12.641 -144.611 1.00 63.66 295 ARG A N 1
ATOM 2252 C CA . ARG A 1 295 ? 93.393 -13.847 -145.461 1.00 63.66 295 ARG A CA 1
ATOM 2253 C C . ARG A 1 295 ? 93.299 -13.518 -146.954 1.00 63.66 295 ARG A C 1
ATOM 2255 O O . ARG A 1 295 ? 93.861 -14.251 -147.756 1.00 63.66 295 ARG A O 1
ATOM 2262 N N . GLN A 1 296 ? 92.635 -12.429 -147.329 1.00 56.78 296 GLN A N 1
ATOM 2263 C CA . GLN A 1 296 ? 92.458 -12.017 -148.723 1.00 56.78 296 GLN A CA 1
ATOM 2264 C C . GLN A 1 296 ? 93.661 -11.216 -149.262 1.00 56.78 296 GLN A C 1
ATOM 2266 O O . GLN A 1 296 ? 94.063 -11.418 -150.405 1.00 56.78 296 GLN A O 1
ATOM 2271 N N . MET A 1 297 ? 94.323 -10.400 -148.432 1.00 55.56 297 MET A N 1
ATOM 2272 C CA . MET A 1 297 ? 95.620 -9.784 -148.758 1.00 55.56 297 MET A CA 1
ATOM 2273 C C . MET A 1 297 ? 96.761 -10.812 -148.792 1.00 55.56 297 MET A C 1
ATOM 2275 O O . MET A 1 297 ? 97.634 -10.698 -149.646 1.00 55.56 297 MET A O 1
ATOM 2279 N N . LEU A 1 298 ? 96.714 -11.863 -147.965 1.00 54.19 298 LEU A N 1
ATOM 2280 C CA . LEU A 1 298 ? 97.613 -13.022 -148.078 1.00 54.19 298 LEU A CA 1
ATOM 2281 C C . LEU A 1 298 ? 97.306 -13.904 -149.299 1.00 54.19 298 LEU A C 1
ATOM 2283 O O . LEU A 1 298 ? 98.171 -14.651 -149.732 1.00 54.19 298 LEU A O 1
ATOM 2287 N N . ALA A 1 299 ? 96.118 -13.800 -149.902 1.00 49.50 299 ALA A N 1
ATOM 2288 C CA . ALA A 1 299 ? 95.773 -14.548 -151.112 1.00 49.50 299 ALA A CA 1
ATOM 2289 C C . ALA A 1 299 ? 96.227 -13.864 -152.421 1.00 49.50 299 ALA A C 1
ATOM 2291 O O . ALA A 1 299 ? 96.091 -14.463 -153.485 1.00 49.50 299 ALA A O 1
ATOM 2292 N N . THR A 1 300 ? 96.767 -12.634 -152.374 1.00 47.38 300 THR A N 1
ATOM 2293 C CA . THR A 1 300 ? 97.086 -11.849 -153.591 1.00 47.38 300 THR A CA 1
ATOM 2294 C C . THR A 1 300 ? 98.570 -11.474 -153.741 1.00 47.38 300 THR A C 1
ATOM 2296 O O . THR A 1 300 ? 98.933 -10.791 -154.693 1.00 47.38 300 THR A O 1
ATOM 2299 N N . LEU A 1 301 ? 99.450 -11.965 -152.862 1.00 38.09 301 LEU A N 1
ATOM 2300 C CA . LEU A 1 301 ? 100.911 -11.899 -153.000 1.00 38.09 301 LEU A CA 1
ATOM 2301 C C . LEU A 1 301 ? 101.536 -13.140 -152.330 1.00 38.09 301 LEU A C 1
ATOM 2303 O O . LEU A 1 301 ? 101.693 -13.172 -151.116 1.00 38.09 301 LEU A O 1
ATOM 2307 N N . SER A 1 302 ? 101.940 -14.112 -153.158 1.00 37.06 302 SER A N 1
ATOM 2308 C CA . SER A 1 302 ? 102.832 -15.261 -152.879 1.00 37.06 302 SER A CA 1
ATOM 2309 C C . SER A 1 302 ? 102.305 -16.505 -152.127 1.00 37.06 302 SER A C 1
ATOM 2311 O O . SER A 1 302 ? 101.735 -16.432 -151.047 1.00 37.06 302 SER A O 1
ATOM 2313 N N . ASP A 1 303 ? 102.611 -17.664 -152.715 1.00 27.59 303 ASP A N 1
ATOM 2314 C CA . ASP A 1 303 ? 102.848 -18.991 -152.107 1.00 27.59 303 ASP A CA 1
ATOM 2315 C C . ASP A 1 303 ? 104.393 -19.215 -152.178 1.00 27.59 303 ASP A C 1
ATOM 2317 O O . ASP A 1 303 ? 104.957 -18.646 -153.127 1.00 27.59 303 ASP A O 1
ATOM 2321 N N . PRO A 1 304 ? 105.150 -19.964 -151.321 1.00 43.19 304 PRO A N 1
ATOM 2322 C CA . PRO A 1 304 ? 104.803 -20.875 -150.208 1.00 43.19 304 PRO A CA 1
ATOM 2323 C C . PRO A 1 304 ? 105.627 -20.724 -148.876 1.00 43.19 304 PRO A C 1
ATOM 2325 O O . PRO A 1 304 ? 106.602 -19.985 -148.795 1.00 43.19 304 PRO A O 1
ATOM 2328 N N . GLN A 1 305 ? 105.282 -21.567 -147.876 1.00 26.81 305 GLN A N 1
ATOM 2329 C CA . GLN A 1 305 ? 106.145 -22.239 -146.855 1.00 26.81 305 GLN A CA 1
ATOM 2330 C C . GLN A 1 305 ? 106.516 -21.605 -145.477 1.00 26.81 305 GLN A C 1
ATOM 2332 O O . GLN A 1 305 ? 107.298 -20.671 -145.403 1.00 26.81 305 GLN A O 1
ATOM 2337 N N . ALA A 1 306 ? 106.089 -22.321 -144.406 1.00 26.22 306 ALA A N 1
ATOM 2338 C CA . ALA A 1 306 ? 106.792 -22.663 -143.137 1.00 26.22 306 ALA A CA 1
ATOM 2339 C C . ALA A 1 306 ? 107.267 -21.532 -142.180 1.00 26.22 306 ALA A C 1
ATOM 2341 O O . ALA A 1 306 ? 107.696 -20.482 -142.614 1.00 26.22 306 ALA A O 1
ATOM 2342 N N . ALA A 1 307 ? 107.359 -21.654 -140.850 1.00 28.53 307 ALA A N 1
ATOM 2343 C CA . ALA A 1 307 ? 106.940 -22.587 -139.801 1.00 28.53 307 ALA A CA 1
ATOM 2344 C C . ALA A 1 307 ? 107.353 -21.959 -138.439 1.00 28.53 307 ALA A C 1
ATOM 2346 O O . ALA A 1 307 ? 108.259 -21.134 -138.407 1.00 28.53 307 ALA A O 1
ATOM 2347 N N . MET A 1 308 ? 106.765 -22.466 -137.344 1.00 29.81 308 MET A N 1
ATOM 2348 C CA . MET A 1 308 ? 107.239 -22.412 -135.940 1.00 29.81 308 MET A CA 1
ATOM 2349 C C . MET A 1 308 ? 107.173 -21.048 -135.236 1.00 29.81 308 MET A C 1
ATOM 2351 O O . MET A 1 308 ? 107.745 -20.066 -135.676 1.00 29.81 308 MET A O 1
ATOM 2355 N N . GLY A 1 309 ? 106.389 -20.926 -134.164 1.00 29.78 309 GLY A N 1
ATOM 2356 C CA . GLY A 1 309 ? 106.812 -21.287 -132.803 1.00 29.78 309 GLY A CA 1
ATOM 2357 C C . GLY A 1 309 ? 107.018 -19.965 -132.040 1.00 29.78 309 GLY A C 1
ATOM 2358 O O . GLY A 1 309 ? 107.369 -18.966 -132.644 1.00 29.78 309 GLY A O 1
ATOM 2359 N N . GLU A 1 310 ? 106.793 -19.800 -130.748 1.00 33.94 310 GLU A N 1
ATOM 2360 C CA . GLU A 1 310 ? 106.531 -20.716 -129.659 1.00 33.94 310 GLU A CA 1
ATOM 2361 C C . GLU A 1 310 ? 106.375 -19.828 -128.391 1.00 33.94 310 GLU A C 1
ATOM 2363 O O . GLU A 1 310 ? 106.868 -18.700 -128.360 1.00 33.94 310 GLU A O 1
ATOM 2368 N N . VAL A 1 311 ? 105.769 -20.392 -127.339 1.00 42.22 311 VAL A N 1
ATOM 2369 C CA . VAL A 1 311 ? 105.993 -20.122 -125.896 1.00 42.22 311 VAL A CA 1
ATOM 2370 C C . VAL A 1 311 ? 105.587 -18.773 -125.227 1.00 42.22 311 VAL A C 1
ATOM 2372 O O . VAL A 1 311 ? 105.350 -17.771 -125.887 1.00 42.22 311 VAL A O 1
ATOM 2375 N N . PRO A 1 312 ? 105.376 -18.766 -123.882 1.00 56.91 312 PRO A N 1
ATOM 2376 C CA . PRO A 1 312 ? 104.115 -18.347 -123.259 1.00 56.91 312 PRO A CA 1
ATOM 2377 C C . PRO A 1 312 ? 104.362 -17.509 -121.966 1.00 56.91 312 PRO A C 1
ATOM 2379 O O . PRO A 1 312 ? 105.362 -16.804 -121.880 1.00 56.91 312 PRO A O 1
ATOM 2382 N N . ARG A 1 313 ? 103.528 -17.740 -120.931 1.00 36.78 313 ARG A N 1
ATOM 2383 C CA . ARG A 1 313 ? 103.608 -17.397 -119.480 1.00 36.78 313 ARG A CA 1
ATOM 2384 C C . ARG A 1 313 ? 102.706 -16.227 -119.073 1.00 36.78 313 ARG A C 1
ATOM 2386 O O . ARG A 1 313 ? 102.836 -15.140 -119.610 1.00 36.78 313 ARG A O 1
ATOM 2393 N N . THR A 1 314 ? 101.616 -16.422 -118.319 1.00 45.75 314 THR A N 1
ATOM 2394 C CA . THR A 1 314 ? 101.380 -16.905 -116.926 1.00 45.75 314 THR A CA 1
ATOM 2395 C C . THR A 1 314 ? 101.783 -15.933 -115.814 1.00 45.75 314 THR A C 1
ATOM 2397 O O . THR A 1 314 ? 102.967 -15.650 -115.697 1.00 45.75 314 THR A O 1
ATOM 2400 N N . ALA A 1 315 ? 100.788 -15.639 -114.952 1.00 39.81 315 ALA A N 1
ATOM 2401 C CA . ALA A 1 315 ? 100.806 -15.335 -113.502 1.00 39.81 315 ALA A CA 1
ATOM 2402 C C . ALA A 1 315 ? 101.654 -14.130 -113.014 1.00 39.81 315 ALA A C 1
ATOM 2404 O O . ALA A 1 315 ? 102.748 -13.907 -113.502 1.00 39.81 315 ALA A O 1
ATOM 2405 N N . LYS A 1 316 ? 101.247 -13.303 -112.036 1.00 38.22 316 LYS A N 1
ATOM 2406 C CA . LYS A 1 316 ? 100.740 -13.596 -110.680 1.00 38.22 316 LYS A CA 1
ATOM 2407 C C . LYS A 1 316 ? 100.338 -12.264 -109.984 1.00 38.22 316 LYS A C 1
ATOM 2409 O O . LYS A 1 316 ? 100.894 -11.234 -110.340 1.00 38.22 316 LYS A O 1
ATOM 2414 N N . GLU A 1 317 ? 99.429 -12.355 -109.001 1.00 36.19 317 GLU A N 1
ATOM 2415 C CA . GLU A 1 317 ? 99.359 -11.650 -107.687 1.00 36.19 317 GLU A CA 1
ATOM 2416 C C . GLU A 1 317 ? 99.827 -10.193 -107.520 1.00 36.19 317 GLU A C 1
ATOM 2418 O O . GLU A 1 317 ? 100.982 -9.923 -107.798 1.00 36.19 317 GLU A O 1
ATOM 2423 N N . TRP A 1 318 ? 99.032 -9.361 -106.816 1.00 31.72 318 TRP A N 1
ATOM 2424 C CA . TRP A 1 318 ? 99.526 -8.434 -105.771 1.00 31.72 318 TRP A CA 1
ATOM 2425 C C . TRP A 1 318 ? 98.512 -8.298 -104.609 1.00 31.72 318 TRP A C 1
ATOM 2427 O O . TRP A 1 318 ? 97.318 -8.105 -104.829 1.00 31.72 318 TRP A O 1
ATOM 2437 N N . VAL A 1 319 ? 99.034 -8.427 -103.385 1.00 38.78 319 VAL A N 1
ATOM 2438 C CA . VAL A 1 319 ? 98.422 -8.324 -102.043 1.00 38.78 319 VAL A CA 1
ATOM 2439 C C . VAL A 1 319 ? 99.195 -7.251 -101.251 1.00 38.78 319 VAL A C 1
ATOM 2441 O O . VAL A 1 319 ? 100.400 -7.131 -101.464 1.00 38.78 319 VAL A O 1
ATOM 2444 N N . GLY A 1 320 ? 98.522 -6.568 -100.307 1.00 33.69 320 GLY A N 1
ATOM 2445 C CA . GLY A 1 320 ? 99.085 -5.856 -99.129 1.00 33.69 320 GLY A CA 1
ATOM 2446 C C . GLY A 1 320 ? 98.844 -4.329 -99.132 1.00 33.69 320 GLY A C 1
ATOM 2447 O O . GLY A 1 320 ? 99.318 -3.677 -100.053 1.00 33.69 320 GLY A O 1
ATOM 2448 N N . GLU A 1 321 ? 97.950 -3.740 -98.307 1.00 33.56 321 GLU A N 1
ATOM 2449 C CA . GLU A 1 321 ? 98.034 -3.358 -96.853 1.00 33.56 321 GLU A CA 1
ATOM 2450 C C . GLU A 1 321 ? 98.907 -2.106 -96.551 1.00 33.56 321 GLU A C 1
ATOM 2452 O O . GLU A 1 321 ? 99.831 -1.858 -97.324 1.00 33.56 321 GLU A O 1
ATOM 2457 N N . PRO A 1 322 ? 98.781 -1.377 -95.402 1.00 60.28 322 PRO A N 1
ATOM 2458 C CA . PRO A 1 322 ? 97.643 -1.090 -94.486 1.00 60.28 322 PRO A CA 1
ATOM 2459 C C . PRO A 1 322 ? 97.624 0.386 -93.930 1.00 60.28 322 PRO A C 1
ATOM 2461 O O . PRO A 1 322 ? 98.428 1.217 -94.347 1.00 60.28 322 PRO A O 1
ATOM 2464 N N . GLY A 1 323 ? 96.731 0.700 -92.965 1.00 33.75 323 GLY A N 1
ATOM 2465 C CA . GLY A 1 323 ? 96.767 1.882 -92.054 1.00 33.75 323 GLY A CA 1
ATOM 2466 C C . GLY A 1 323 ? 95.360 2.376 -91.639 1.00 33.75 323 GLY A C 1
ATOM 2467 O O . GLY A 1 323 ? 94.662 2.946 -92.471 1.00 33.75 323 GLY A O 1
ATOM 2468 N N . GLU A 1 324 ? 94.779 1.926 -90.517 1.00 35.31 324 GLU A N 1
ATOM 2469 C CA . GLU A 1 324 ? 94.857 2.460 -89.125 1.00 35.31 324 GLU A CA 1
ATOM 2470 C C . GLU A 1 324 ? 94.110 3.792 -88.883 1.00 35.31 324 GLU A C 1
ATOM 2472 O O . GLU A 1 324 ? 94.560 4.849 -89.310 1.00 35.31 324 GLU A O 1
ATOM 2477 N N . ASP A 1 325 ? 92.933 3.724 -88.234 1.00 36.31 325 ASP A N 1
ATOM 2478 C CA . ASP A 1 325 ? 92.664 4.232 -86.866 1.00 36.31 325 ASP A CA 1
ATOM 2479 C C . ASP A 1 325 ? 91.162 4.474 -86.605 1.00 36.31 325 ASP A C 1
ATOM 2481 O O . ASP A 1 325 ? 90.460 5.077 -87.416 1.00 36.31 325 ASP A O 1
ATOM 2485 N N . GLY A 1 326 ? 90.683 4.057 -85.423 1.00 33.41 326 GLY A N 1
ATOM 2486 C CA . GLY A 1 326 ? 89.432 4.558 -84.834 1.00 33.41 326 GLY A CA 1
ATOM 2487 C C . GLY A 1 326 ? 88.494 3.502 -84.248 1.00 33.41 326 GLY A C 1
ATOM 2488 O O . GLY A 1 326 ? 87.477 3.171 -84.848 1.00 33.41 326 GLY A O 1
ATOM 2489 N N . LEU A 1 327 ? 88.846 3.002 -83.065 1.00 38.38 327 LEU A N 1
ATOM 2490 C CA . LEU A 1 327 ? 88.065 2.125 -82.184 1.00 38.38 327 LEU A CA 1
ATOM 2491 C C . LEU A 1 327 ? 86.744 2.769 -81.713 1.00 38.38 327 LEU A C 1
ATOM 2493 O O . LEU A 1 327 ? 86.737 3.952 -81.395 1.00 38.38 327 LEU A O 1
ATOM 2497 N N . ASP A 1 328 ? 85.674 1.975 -81.574 1.00 37.66 328 ASP A N 1
ATOM 2498 C CA . ASP A 1 328 ? 85.069 1.703 -80.255 1.00 37.66 328 ASP A CA 1
ATOM 2499 C C . ASP A 1 328 ? 83.980 0.616 -80.332 1.00 37.66 328 ASP A C 1
ATOM 2501 O O . ASP A 1 328 ? 83.052 0.670 -81.140 1.00 37.66 328 ASP A O 1
ATOM 2505 N N . ILE A 1 329 ? 84.112 -0.387 -79.462 1.00 44.31 329 ILE A N 1
ATOM 2506 C CA . ILE A 1 329 ? 83.158 -1.479 -79.236 1.00 44.31 329 ILE A CA 1
ATOM 2507 C C . ILE A 1 329 ? 82.754 -1.406 -77.765 1.00 44.31 329 ILE A C 1
ATOM 2509 O O . ILE A 1 329 ? 83.635 -1.450 -76.913 1.00 44.31 329 ILE A O 1
ATOM 2513 N N . LEU A 1 330 ? 81.451 -1.393 -77.468 1.00 46.84 330 LEU A N 1
ATOM 2514 C CA . LEU A 1 330 ? 80.865 -1.764 -76.170 1.00 46.84 330 LEU A CA 1
ATOM 2515 C C . LEU A 1 330 ? 79.409 -2.264 -76.373 1.00 46.84 330 LEU A C 1
ATOM 2517 O O . LEU A 1 330 ? 78.832 -2.002 -77.428 1.00 46.84 330 LEU A O 1
ATOM 2521 N N . PRO A 1 331 ? 78.847 -3.083 -75.457 1.00 55.16 331 PRO A N 1
ATOM 2522 C CA . PRO A 1 331 ? 78.568 -4.487 -75.764 1.00 55.16 331 PRO A CA 1
ATOM 2523 C C . PRO A 1 331 ? 77.080 -4.888 -75.733 1.00 55.16 331 PRO A C 1
ATOM 2525 O O . PRO A 1 331 ? 76.210 -4.163 -75.263 1.00 55.16 331 PRO A O 1
ATOM 2528 N N . VAL A 1 332 ? 76.825 -6.106 -76.223 1.00 50.62 332 VAL A N 1
ATOM 2529 C CA . VAL A 1 332 ? 75.568 -6.856 -76.090 1.00 50.62 332 VAL A CA 1
ATOM 2530 C C . VAL A 1 332 ? 75.402 -7.299 -74.636 1.00 50.62 332 VAL A C 1
ATOM 2532 O O . VAL A 1 332 ? 76.186 -8.118 -74.157 1.00 50.62 332 VAL A O 1
ATOM 2535 N N . GLU A 1 333 ? 74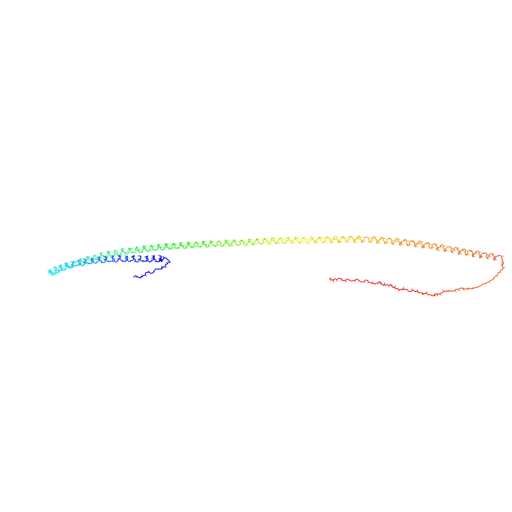.377 -6.780 -73.959 1.00 45.47 333 GLU A N 1
ATOM 2536 C CA . GLU A 1 333 ? 73.927 -7.289 -72.665 1.00 45.47 333 GLU A CA 1
ATOM 2537 C C . GLU A 1 333 ? 72.814 -8.328 -72.828 1.00 45.47 333 GLU A C 1
ATOM 2539 O O . GLU A 1 333 ? 71.930 -8.256 -73.684 1.00 45.47 333 GLU A O 1
ATOM 2544 N N . THR A 1 334 ? 72.961 -9.343 -71.998 1.00 42.22 334 THR A N 1
ATOM 2545 C CA . THR A 1 334 ?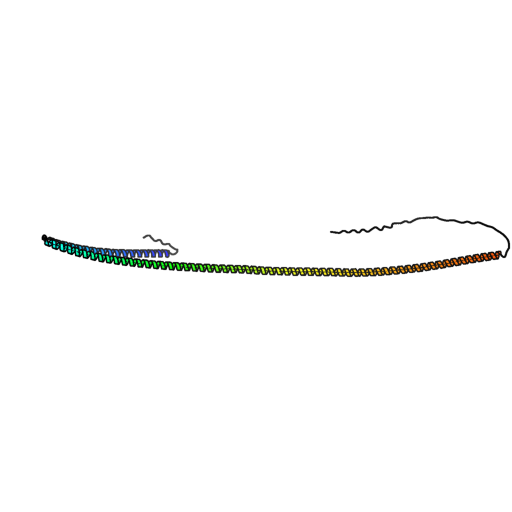 72.267 -10.615 -71.922 1.00 42.22 334 THR A CA 1
ATOM 2546 C C . THR A 1 334 ? 70.837 -10.492 -71.409 1.00 42.22 334 THR A C 1
ATOM 2548 O O . THR A 1 334 ? 70.542 -9.740 -70.487 1.00 42.22 334 THR A O 1
ATOM 2551 N N . VAL A 1 335 ? 69.966 -11.323 -71.979 1.00 50.34 335 VAL A N 1
ATOM 2552 C CA . VAL A 1 335 ? 68.668 -11.706 -71.418 1.00 50.34 335 VAL A CA 1
ATOM 2553 C C . VAL A 1 335 ? 68.911 -12.416 -70.084 1.00 50.34 335 VAL A C 1
ATOM 2555 O O . VAL A 1 335 ? 69.567 -13.456 -70.072 1.00 50.34 335 VAL A O 1
ATOM 2558 N N . GLU A 1 336 ? 68.371 -11.883 -68.988 1.00 42.44 336 GLU A N 1
ATOM 2559 C CA . GLU A 1 336 ? 68.315 -12.574 -67.696 1.00 42.44 336 GLU A CA 1
ATOM 2560 C C . GLU A 1 336 ? 66.884 -12.602 -67.138 1.00 42.44 336 GLU A C 1
ATOM 2562 O O . GLU A 1 336 ? 66.043 -11.744 -67.407 1.00 42.44 336 GLU A O 1
ATOM 2567 N N . GLU A 1 337 ? 66.629 -13.701 -66.443 1.00 40.94 337 GLU A N 1
ATOM 2568 C CA . GLU A 1 337 ? 65.368 -14.327 -66.089 1.00 40.94 337 GLU A CA 1
ATOM 2569 C C . GLU A 1 337 ? 64.461 -13.558 -65.115 1.00 40.94 337 GLU A C 1
ATOM 2571 O O . GLU A 1 337 ? 64.872 -12.839 -64.207 1.00 40.94 337 GLU A O 1
ATOM 2576 N N . VAL A 1 338 ? 63.171 -13.868 -65.254 1.00 52.69 338 VAL A N 1
ATOM 2577 C CA . VAL A 1 338 ? 62.131 -13.779 -64.223 1.00 52.69 338 VAL A CA 1
ATOM 2578 C C . VAL A 1 338 ? 62.571 -14.497 -62.933 1.00 52.69 338 VAL A C 1
ATOM 2580 O O . VAL A 1 338 ? 63.077 -15.616 -63.003 1.00 52.69 338 VAL A O 1
ATOM 2583 N N . PRO A 1 339 ? 62.195 -13.981 -61.747 1.00 55.53 339 PRO A N 1
ATOM 2584 C CA . PRO A 1 339 ? 61.475 -14.873 -60.843 1.00 55.53 339 PRO A CA 1
ATOM 2585 C C . PRO A 1 339 ? 60.220 -14.254 -60.224 1.00 55.53 339 PRO A C 1
ATOM 2587 O O . PRO A 1 339 ? 60.187 -13.148 -59.688 1.00 55.53 339 PRO A O 1
ATOM 2590 N N . SER A 1 340 ? 59.180 -15.084 -60.248 1.00 50.59 340 SER A N 1
ATOM 2591 C CA . SER A 1 340 ? 57.980 -14.999 -59.426 1.00 50.59 340 SER A CA 1
ATOM 2592 C C . SER A 1 340 ? 58.343 -15.094 -57.937 1.00 50.59 340 S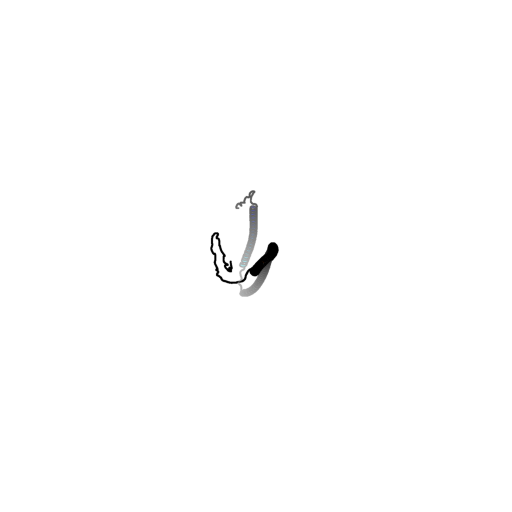ER A C 1
ATOM 2594 O O . SER A 1 340 ? 59.120 -15.968 -57.551 1.00 50.59 340 SER A O 1
ATOM 2596 N N . GLY A 1 341 ? 57.706 -14.289 -57.085 1.00 40.91 341 GLY A N 1
ATOM 2597 C CA . GLY A 1 341 ? 57.867 -14.402 -55.635 1.00 40.91 341 GLY A CA 1
ATOM 2598 C C . GLY A 1 341 ? 56.779 -13.690 -54.837 1.00 40.91 341 GLY A C 1
ATOM 2599 O O . GLY A 1 341 ? 56.925 -12.532 -54.469 1.00 40.91 341 GLY A O 1
ATOM 2600 N N . ARG A 1 342 ? 55.696 -14.417 -54.541 1.00 49.25 342 ARG A N 1
ATOM 2601 C CA . ARG A 1 342 ? 54.655 -14.076 -53.554 1.00 49.25 342 ARG A CA 1
ATOM 2602 C C . ARG A 1 342 ? 55.240 -13.818 -52.158 1.00 49.25 342 ARG A C 1
ATOM 2604 O O . ARG A 1 342 ? 56.006 -14.656 -51.692 1.00 49.25 342 ARG A O 1
ATOM 2611 N N . LYS A 1 343 ? 54.706 -12.818 -51.443 1.00 44.09 343 LYS A N 1
ATOM 2612 C CA . LYS A 1 343 ? 54.351 -12.820 -49.996 1.00 44.09 343 LYS A CA 1
ATOM 2613 C C . LYS A 1 343 ? 53.225 -11.779 -49.827 1.00 44.09 343 LYS A C 1
ATOM 2615 O O . LYS A 1 343 ? 53.384 -10.679 -50.329 1.00 44.09 343 LYS A O 1
ATOM 2620 N N . ALA A 1 344 ? 51.994 -12.062 -49.394 1.00 45.72 344 ALA A N 1
ATOM 2621 C CA . ALA A 1 344 ? 51.486 -12.703 -48.175 1.00 45.72 344 ALA A CA 1
ATOM 2622 C C . ALA A 1 344 ? 51.828 -11.940 -46.877 1.00 45.72 344 ALA A C 1
ATOM 2624 O O . ALA A 1 344 ? 52.968 -11.987 -46.429 1.00 45.72 344 ALA A O 1
ATOM 2625 N N . SER A 1 345 ? 50.777 -11.340 -46.296 1.00 47.25 345 SER A N 1
ATOM 2626 C CA . SER A 1 345 ? 50.543 -11.008 -44.877 1.00 47.25 345 SER A CA 1
ATOM 2627 C C . SER A 1 345 ? 51.505 -10.052 -44.157 1.00 47.25 345 SER A C 1
ATOM 2629 O O . SER A 1 345 ? 52.602 -10.446 -43.778 1.00 47.25 345 SER A O 1
ATOM 2631 N N . GLN A 1 346 ? 51.016 -8.866 -43.786 1.00 49.66 346 GLN A N 1
ATOM 2632 C CA . GLN A 1 346 ? 50.309 -8.607 -42.517 1.00 49.66 346 GLN A CA 1
ATOM 2633 C C . GLN A 1 346 ? 49.528 -7.297 -42.599 1.00 49.66 346 GLN A C 1
ATOM 2635 O O . GLN A 1 346 ? 49.992 -6.398 -43.334 1.00 49.66 346 GLN A O 1
#

Sequence (346 aa):
MSPVDFRVVRRGYDPDEVNRAIAQRDDQLARAKAELARIVDDAANSSGEGAQKDKQIADLMGRIDMLEETLAEARQAQPKSPTFDDLGARVAEILNLASDEADDIVEQSREEAAKLLEEAKEKASNIAADAKAKAEKTVKKANAEAEHTMQVATEEAEEILEQAKADAATRREEAEGIYEAQRAKAAQAAADFEQSMAARRAEAVEELDATISKKRQEIEVAEERVIAANTEADETLRLANQQADQLVRDAENQANSMIVEAKSRAERSRQNAEREVAAATARRDSITAQLANVRQMLATLSDPQAAMGEVPRTAKEWVGEPGEDGLDILPVETVEEVPSGRKASQ

Radius of gyration: 101.39 Å; chains: 1; bounding box: 171×76×276 Å

Foldseek 3Di:
DDDDDFDADPPGGDPVRVVVVVVVVVVVVVVVVVVVVVVVVVVVVVVVVVVVVVVVVVVVVVVVVVVVVVVVVVVVDDDDDDDPVSVVVVVVVVVVVVVVVVVVVVVVVVVVVVVVVVVVVVVVVVVVVVVVVVVVVVVVVVVVVVVVVVVVVVVVVVVVVVVVVVVVVVVVVVVVVVVVVVVVVVVVVVVVVVVVVVVVVVVVVVVVVVVVVVVVVVVVVVVVVVVVVVVVVVVVVVVVVVVVVVVVVVVVVVVVVVVVVVVVVVVVVVVVVVVVVVVVVVVVVVVVVVVVVVVVVVVPDDDDDDDDYDDDDDDDDDDDDDDDDDDDDDDDDDDDDDDDDDDDDD

pLDDT: mean 83.57, std 20.12, range [26.22, 98.62]

Secondary structure (DSSP, 8-state):
------PEETTEE-HHHHHHHHHHHHHHHHHHHHHHHHHHHHHHHHHHHHHHHHHHHHHHHHHHHHHHHHHHHHHHSPPPPPPHHHHHHHHHHHHHHHHHHHHHHHHHHHHHHHHHHHHHHHHHHHHHHHHHHHHHHHHHHHHHHHHHHHHHHHHHHHHHHHHHHHHHHHHHHHHHHHHHHHHHHHHHHHHHHHHHHHHHHHHHHHHHHHHHHHHHHHHHHHHHHHHHHHHHHHHHHHHHHHHHHHHHHHHHHHHHHHHHHHHHHHHHHHHHHHHHHHHHHHHHHHHHHHHHHHHHHTTSS-------------------------------PPP-----------